Protein AF-A0A0S2DJ94-F1 (afdb_monomer_lite)

Foldseek 3Di:
DKWWWKKKKKFQDDPQVVLQLLLLLVVCLDPQKDFQFKFFWKFFQVDRAVHHTMIMIITTITGDPDDDPVVVVVVQVVSQVVQVDDDDPVDRDHPRMDMDGQAIADPQATDGDPPDDCPPLVNVLGQCRTPDVRHVVVSVVVCVVVVHDNVVSCPRMDGPGGRVVSVVSSVVSSVVVNVVVVVVVD

InterPro domains:
  IPR000550 7,8-Dihydro-6-hydroxymethylpterin-pyrophosphokinase, HPPK [PF01288] (7-102)
  IPR035907 7,8-Dihydro-6-hydroxymethylpterin-pyrophosphokinase HPPK superfamily [G3DSA:3.30.70.560] (1-110)
  IPR035907 7,8-Dihydro-6-hydroxymethylpterin-pyrophosphokinase HPPK superfamily [SSF55083] (4-103)

Organism: Lysobacter enzymogenes (NCBI:txid69)

Sequence (186 aa):
MSATALICLGASDGPRAENLLEAGAQLLAEPGTSLAAVSGLYGDRHYLHTGDATLNLVLALDWRDPPQPQALERRFKRIEAGFGRQRDPRRRMPVPLDIDLLGALDADGPRWQPRYDPGRGYLFHGLSQLPLAPLQAALDALQRQRGFRGEDNAHGFYAYAGVGFVRRYLIERAAQLRDAGQREAG

Radius of gyration: 16.23 Å; chains: 1; bounding box: 41×40×44 Å

pLDDT: mean 91.01, std 10.34, range [47.31, 98.75]

Secondary structure (DSSP, 8-state):
--EEEEEEEEE-SSSHHHHHHHHHHHHHHSTTEEEEEEPPEEEEEEEE-SSSEEEEEEEEEEESSPPPHHHHHHHHHHHHHHTT----TTS----S-EEEEEEEEETTEEEE-TT--TTSHHHHHHHHTS--HHHHHHHHHHHHHHT--HHHHHTTEEEEE-HHHHHHHHHHHHHHHHHHHHHH--

Structure (mmCIF, N/CA/C/O backbone):
data_AF-A0A0S2DJ94-F1
#
_entry.id   AF-A0A0S2DJ94-F1
#
loop_
_atom_site.group_PDB
_atom_site.id
_atom_site.type_symbol
_atom_site.label_atom_id
_atom_site.label_alt_id
_atom_site.label_comp_id
_atom_site.label_asym_id
_atom_site.label_entity_id
_atom_site.label_seq_id
_atom_site.pdbx_PDB_ins_code
_atom_site.Cartn_x
_atom_site.Cartn_y
_atom_site.Cartn_z
_atom_site.occupancy
_atom_site.B_iso_or_equiv
_atom_site.auth_seq_id
_atom_site.auth_comp_id
_atom_site.auth_asym_id
_atom_site.auth_atom_id
_atom_site.pdbx_PDB_model_num
ATOM 1 N N . MET A 1 1 ? -4.425 21.698 3.461 1.00 51.41 1 MET A N 1
ATOM 2 C CA . MET A 1 1 ? -4.077 21.201 2.105 1.00 51.41 1 MET A CA 1
ATOM 3 C C . MET A 1 1 ? -4.303 19.699 2.101 1.00 51.41 1 MET A C 1
ATOM 5 O O . MET A 1 1 ? -3.893 19.063 3.062 1.00 51.41 1 MET A O 1
ATOM 9 N N . SER A 1 2 ? -4.988 19.152 1.093 1.00 66.62 2 SER A N 1
ATOM 10 C CA . SER A 1 2 ? -5.168 17.697 0.962 1.00 66.62 2 SER A CA 1
ATOM 11 C C . SER A 1 2 ? -3.962 17.125 0.225 1.00 66.62 2 SER A C 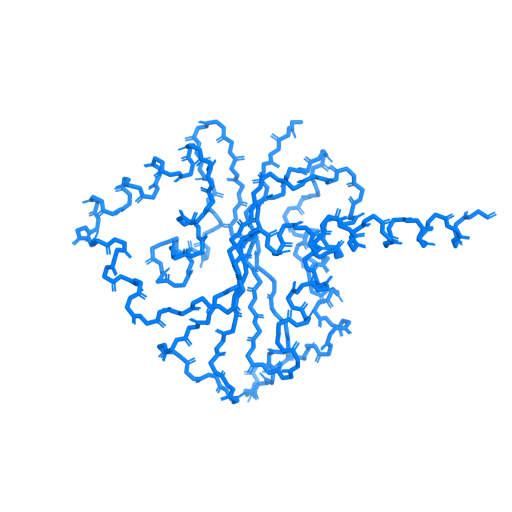1
ATOM 13 O O . SER A 1 2 ? -3.623 17.628 -0.843 1.00 66.62 2 SER A O 1
ATOM 15 N N . ALA A 1 3 ? -3.306 16.120 0.794 1.00 84.19 3 ALA A N 1
ATOM 16 C CA . ALA A 1 3 ? -2.246 15.373 0.129 1.00 84.19 3 ALA A CA 1
ATOM 17 C C . ALA A 1 3 ? -2.592 13.887 0.203 1.00 84.19 3 ALA A C 1
ATOM 19 O O . ALA A 1 3 ? -3.052 13.412 1.245 1.00 84.19 3 ALA A O 1
ATOM 20 N N . THR A 1 4 ? -2.369 13.164 -0.890 1.00 95.56 4 THR A N 1
ATOM 21 C CA . THR A 1 4 ? -2.613 11.725 -0.930 1.00 95.56 4 THR A CA 1
ATOM 22 C C . THR A 1 4 ? -1.366 11.009 -0.415 1.00 95.56 4 THR A C 1
ATOM 24 O O . THR A 1 4 ? -0.300 11.084 -1.024 1.00 95.56 4 THR A O 1
ATOM 27 N N . ALA A 1 5 ? -1.457 10.325 0.721 1.00 96.38 5 ALA A N 1
ATOM 28 C CA . ALA A 1 5 ? -0.365 9.516 1.248 1.00 96.38 5 ALA A CA 1
ATOM 29 C C . ALA A 1 5 ? -0.246 8.209 0.453 1.00 96.38 5 ALA A C 1
ATOM 31 O O . ALA A 1 5 ? -1.225 7.474 0.320 1.00 96.38 5 ALA A O 1
ATOM 32 N N . LEU A 1 6 ? 0.957 7.907 -0.041 1.00 98.00 6 LEU A N 1
ATOM 33 C CA . LEU A 1 6 ? 1.285 6.630 -0.674 1.00 98.00 6 LEU A CA 1
ATOM 34 C C . LEU A 1 6 ? 1.887 5.704 0.383 1.00 98.00 6 LEU A C 1
ATOM 36 O O . LEU A 1 6 ? 2.929 6.016 0.964 1.00 98.00 6 LEU A O 1
ATOM 40 N N . ILE A 1 7 ? 1.228 4.580 0.650 1.00 98.25 7 ILE A N 1
ATOM 41 C CA . ILE A 1 7 ? 1.566 3.674 1.752 1.00 98.25 7 ILE A CA 1
ATOM 42 C C . ILE A 1 7 ? 1.722 2.259 1.197 1.00 98.25 7 ILE A C 1
ATOM 44 O O . ILE A 1 7 ? 0.850 1.783 0.476 1.00 98.25 7 ILE A O 1
ATOM 48 N N . CYS A 1 8 ? 2.812 1.579 1.545 1.00 98.25 8 CYS A N 1
ATOM 49 C CA . CYS A 1 8 ? 3.005 0.160 1.254 1.00 98.25 8 CYS A CA 1
ATOM 50 C C . CYS A 1 8 ? 2.833 -0.650 2.533 1.00 98.25 8 CYS A C 1
ATOM 52 O O . CYS A 1 8 ? 3.352 -0.275 3.582 1.00 98.25 8 CYS A O 1
ATOM 54 N N . LEU A 1 9 ? 2.120 -1.763 2.441 1.00 98.50 9 LEU A N 1
ATOM 55 C CA . LEU A 1 9 ? 2.027 -2.765 3.487 1.00 98.50 9 LEU A CA 1
ATOM 56 C C . LEU A 1 9 ? 2.653 -4.056 2.961 1.00 98.50 9 LEU A C 1
ATOM 58 O O . LEU A 1 9 ? 2.435 -4.414 1.802 1.00 98.50 9 LEU A O 1
ATOM 62 N N . GLY A 1 10 ? 3.403 -4.750 3.813 1.00 96.38 10 GLY A N 1
ATOM 63 C CA . GLY A 1 10 ? 4.043 -6.026 3.503 1.00 96.38 10 GLY A CA 1
ATOM 64 C C . GLY A 1 10 ? 3.902 -7.028 4.647 1.00 96.38 10 GLY A C 1
ATOM 65 O O . GLY A 1 10 ? 3.975 -6.658 5.817 1.00 96.38 10 GLY A O 1
ATOM 66 N N . ALA A 1 11 ? 3.693 -8.302 4.321 1.00 95.25 11 ALA A N 1
ATOM 67 C CA . ALA A 1 11 ? 3.610 -9.386 5.298 1.00 95.25 11 ALA A CA 1
ATOM 68 C C . ALA A 1 11 ? 4.230 -10.669 4.735 1.00 95.25 11 ALA A C 1
ATOM 70 O O . ALA A 1 11 ? 3.899 -11.098 3.628 1.00 95.25 11 ALA A O 1
ATOM 71 N N . SER A 1 12 ? 5.115 -11.304 5.503 1.00 92.69 12 SER A N 1
ATOM 72 C CA . SER A 1 12 ? 5.807 -12.539 5.107 1.00 92.69 12 SER A CA 1
ATOM 73 C C . SER A 1 12 ? 5.669 -13.679 6.120 1.00 92.69 12 SER A C 1
ATOM 75 O O . SER A 1 12 ? 6.291 -14.722 5.946 1.00 92.69 12 SER A O 1
ATOM 77 N N . ASP A 1 13 ? 4.886 -13.483 7.180 1.00 91.12 13 ASP A N 1
ATOM 78 C CA . ASP A 1 13 ? 4.674 -14.455 8.254 1.00 91.12 13 ASP A CA 1
ATOM 79 C C . ASP A 1 13 ? 3.204 -14.428 8.718 1.00 91.12 13 ASP A C 1
ATOM 81 O O . ASP A 1 13 ? 2.524 -13.409 8.566 1.00 91.12 13 ASP A O 1
ATOM 85 N N . GLY A 1 14 ? 2.708 -15.539 9.266 1.00 90.56 14 GLY A N 1
ATOM 86 C CA . GLY A 1 14 ? 1.340 -15.665 9.773 1.00 90.56 14 GLY A CA 1
ATOM 87 C C . GLY A 1 14 ? 0.232 -15.540 8.706 1.00 90.56 14 GLY A C 1
ATOM 88 O O . GLY A 1 14 ? 0.455 -15.866 7.534 1.00 90.56 14 GLY A O 1
ATOM 89 N N . PRO A 1 15 ? -0.980 -15.088 9.093 1.00 94.12 15 PRO A N 1
ATOM 90 C CA . PRO A 1 15 ? -2.114 -14.875 8.188 1.00 94.12 15 PRO A CA 1
ATOM 91 C C . PRO A 1 15 ? -1.917 -13.583 7.373 1.00 94.12 15 PRO A C 1
ATOM 93 O O . PRO A 1 15 ? -2.506 -12.534 7.632 1.00 94.12 15 PRO A O 1
ATOM 96 N N . ARG A 1 16 ? -0.976 -13.642 6.422 1.00 94.44 16 ARG A N 1
ATOM 97 C CA . ARG A 1 16 ? -0.437 -12.483 5.691 1.00 94.44 16 ARG A CA 1
ATOM 98 C C . ARG A 1 16 ? -1.524 -11.646 5.021 1.00 94.44 16 ARG A C 1
ATOM 100 O O . ARG A 1 16 ? -1.494 -10.425 5.122 1.00 94.44 16 ARG A O 1
ATOM 107 N N . ALA A 1 17 ? -2.464 -12.278 4.322 1.00 96.62 17 ALA A N 1
ATOM 108 C CA . ALA A 1 17 ? -3.492 -11.559 3.574 1.00 96.62 17 ALA A CA 1
ATOM 109 C C . ALA A 1 17 ? -4.461 -10.835 4.516 1.00 96.62 17 ALA A C 1
ATOM 111 O O . ALA A 1 17 ? -4.751 -9.656 4.320 1.00 96.62 17 ALA A O 1
ATOM 112 N N . GLU A 1 18 ? -4.901 -11.523 5.566 1.00 97.81 18 GLU A N 1
ATOM 113 C CA . GLU A 1 18 ? -5.776 -10.993 6.604 1.00 97.81 18 GLU A CA 1
ATOM 114 C C . GLU A 1 18 ? -5.116 -9.813 7.321 1.00 97.81 18 GLU A C 1
ATOM 116 O O . GLU A 1 18 ? -5.740 -8.766 7.480 1.00 97.81 18 GLU A O 1
ATOM 121 N N . ASN A 1 19 ? -3.832 -9.934 7.670 1.00 98.00 19 ASN A N 1
ATOM 122 C CA . ASN A 1 19 ? -3.082 -8.862 8.321 1.00 98.00 19 ASN A CA 1
ATOM 123 C C . ASN A 1 19 ? -3.024 -7.592 7.463 1.00 98.00 19 ASN A C 1
ATOM 125 O O . ASN A 1 19 ? -3.250 -6.494 7.971 1.00 98.00 19 ASN A O 1
ATOM 129 N N . LEU A 1 20 ? -2.751 -7.728 6.160 1.00 98.50 20 LEU A N 1
ATOM 130 C CA . LEU A 1 20 ? -2.703 -6.589 5.238 1.00 98.50 20 LEU A CA 1
ATOM 131 C C . LEU A 1 20 ? -4.075 -5.927 5.075 1.00 98.50 20 LEU A C 1
ATOM 133 O O . LEU A 1 20 ? -4.165 -4.698 5.071 1.00 98.50 20 LEU A O 1
ATOM 137 N N . LEU A 1 21 ? -5.139 -6.725 4.954 1.00 98.69 21 LEU A N 1
ATOM 138 C CA . LEU A 1 21 ? -6.504 -6.226 4.799 1.00 98.69 21 LEU A CA 1
ATOM 139 C C . LEU A 1 21 ? -7.007 -5.529 6.069 1.00 98.69 21 LEU A C 1
ATOM 141 O O . LEU A 1 21 ? -7.532 -4.419 5.984 1.00 98.69 21 LEU A O 1
ATOM 145 N N . GLU A 1 22 ? -6.804 -6.125 7.245 1.00 98.50 22 GLU A N 1
ATOM 146 C CA . GLU A 1 22 ? -7.212 -5.518 8.515 1.00 98.50 22 GLU A CA 1
ATOM 147 C C . GLU A 1 22 ? -6.402 -4.252 8.818 1.00 98.50 22 GLU A C 1
ATOM 149 O O . GLU A 1 22 ? -6.977 -3.238 9.213 1.00 98.50 22 GLU A O 1
ATOM 154 N N . ALA A 1 23 ? -5.086 -4.252 8.587 1.00 98.56 23 ALA A N 1
ATOM 155 C CA . ALA A 1 23 ? -4.265 -3.057 8.772 1.00 98.56 23 ALA A CA 1
ATOM 156 C C . ALA A 1 23 ? -4.642 -1.937 7.793 1.00 98.56 23 ALA A C 1
ATOM 158 O O . ALA A 1 23 ? -4.754 -0.778 8.194 1.00 98.56 23 ALA A O 1
ATOM 159 N N . GLY A 1 24 ? -4.894 -2.271 6.523 1.00 98.56 24 GLY A N 1
ATOM 160 C CA . GLY A 1 24 ? -5.390 -1.311 5.540 1.00 98.56 24 GLY A CA 1
ATOM 161 C C . GLY A 1 24 ? -6.740 -0.713 5.944 1.00 98.56 24 GLY A C 1
ATOM 162 O O . GLY A 1 24 ? -6.945 0.492 5.801 1.00 98.56 24 GLY A O 1
ATOM 163 N N . ALA A 1 25 ? -7.641 -1.527 6.503 1.00 98.50 25 ALA A N 1
ATOM 164 C CA . ALA A 1 25 ? -8.938 -1.064 6.983 1.00 98.50 25 ALA A CA 1
ATOM 165 C C . ALA A 1 25 ? -8.804 -0.170 8.224 1.00 98.50 25 ALA A C 1
ATOM 167 O O . ALA A 1 25 ? -9.499 0.838 8.309 1.00 98.50 25 ALA A O 1
ATOM 168 N N . GLN A 1 26 ? -7.881 -0.475 9.146 1.00 97.88 26 GLN A N 1
ATOM 169 C CA . GLN A 1 26 ? -7.567 0.398 10.285 1.00 97.88 26 GLN A CA 1
ATOM 170 C C . GLN A 1 26 ? -7.033 1.760 9.829 1.00 97.88 26 GLN A C 1
ATOM 172 O O . GLN A 1 26 ? -7.467 2.784 10.349 1.00 97.88 26 GLN A O 1
ATOM 177 N N . LEU A 1 27 ? -6.139 1.787 8.834 1.00 97.06 27 LEU A N 1
ATOM 178 C CA . LEU A 1 27 ? -5.627 3.034 8.259 1.00 97.06 27 LEU A CA 1
ATOM 179 C C . LEU A 1 27 ? -6.731 3.850 7.580 1.00 97.06 27 LEU A C 1
ATOM 181 O O . LEU A 1 27 ? -6.803 5.059 7.770 1.00 97.06 27 LEU A O 1
ATOM 185 N N . LEU A 1 28 ? -7.613 3.196 6.820 1.00 97.50 28 LEU A N 1
ATOM 186 C CA . LEU A 1 28 ? -8.763 3.850 6.198 1.00 97.50 28 LEU A CA 1
ATOM 187 C C . LEU A 1 28 ? -9.838 4.249 7.222 1.00 97.50 28 LEU A C 1
ATOM 189 O O . LEU A 1 28 ? -10.665 5.108 6.941 1.00 97.50 28 LEU A O 1
ATOM 193 N N . ALA A 1 29 ? -9.865 3.650 8.409 1.00 96.56 29 ALA A N 1
ATOM 194 C CA . ALA A 1 29 ? -10.792 4.035 9.467 1.00 96.56 29 ALA A CA 1
ATOM 195 C C . ALA A 1 29 ? -10.370 5.330 10.186 1.00 96.56 29 ALA A C 1
ATOM 197 O O . ALA A 1 29 ? -11.213 5.935 10.848 1.00 96.56 29 ALA A O 1
ATOM 198 N N . GLU A 1 30 ? -9.121 5.784 10.027 1.00 93.44 30 GLU A N 1
ATOM 199 C CA . GLU A 1 30 ? -8.599 6.990 10.677 1.00 93.44 30 GLU A CA 1
ATOM 200 C C . GLU A 1 30 ? -9.437 8.246 10.354 1.00 93.44 30 GLU A C 1
ATOM 202 O O . GLU A 1 30 ? -9.928 8.404 9.225 1.00 93.44 30 GLU A O 1
ATOM 207 N N . PRO A 1 31 ? -9.588 9.185 11.307 1.00 91.06 31 PRO A N 1
ATOM 208 C CA . PRO A 1 31 ? -10.335 10.417 11.082 1.00 91.06 31 PRO A CA 1
ATOM 209 C C . PRO A 1 31 ? -9.808 11.222 9.891 1.00 91.06 31 PRO A C 1
ATOM 211 O O . PRO A 1 31 ? -8.605 11.427 9.728 1.00 91.06 31 PRO A O 1
ATOM 214 N N . GLY A 1 32 ? -10.738 11.713 9.069 1.00 91.88 32 GLY A N 1
ATOM 215 C CA . GLY A 1 32 ? -10.412 12.559 7.922 1.00 91.88 32 GLY A CA 1
ATOM 216 C C . GLY A 1 32 ? -9.789 11.820 6.736 1.00 91.88 32 GLY A C 1
ATOM 217 O O . GLY A 1 32 ? -9.317 12.492 5.821 1.00 91.88 32 GLY A O 1
ATOM 218 N N . THR A 1 33 ? -9.794 10.482 6.727 1.00 94.88 33 THR A N 1
ATOM 219 C CA . THR A 1 33 ? -9.240 9.687 5.623 1.00 94.88 33 THR A CA 1
ATOM 220 C C . THR A 1 33 ? -10.297 9.193 4.635 1.00 94.88 33 THR A C 1
ATOM 222 O O . THR A 1 33 ? -11.421 8.821 5.002 1.00 94.88 33 THR A O 1
ATOM 225 N N . SER A 1 34 ? -9.915 9.152 3.359 1.00 96.62 34 SER A N 1
ATOM 226 C CA . SER A 1 34 ? -10.651 8.482 2.287 1.00 96.62 34 SER A CA 1
ATOM 227 C C . SER A 1 34 ? -9.712 7.733 1.350 1.00 96.62 34 SER A C 1
ATOM 229 O O . SER A 1 34 ? -8.554 8.097 1.165 1.00 96.62 34 SER A O 1
ATOM 231 N N . LEU A 1 35 ? -10.222 6.665 0.741 1.00 98.00 35 LEU A N 1
ATOM 232 C CA . LEU A 1 35 ? -9.453 5.838 -0.179 1.00 98.00 35 LEU A CA 1
ATOM 233 C C . LEU A 1 35 ? -9.445 6.469 -1.577 1.00 98.00 35 LEU A C 1
ATOM 235 O O . LEU A 1 35 ? -10.470 6.436 -2.260 1.00 98.00 35 LEU A O 1
ATOM 239 N N . ALA A 1 36 ? -8.297 6.993 -2.008 1.00 97.94 36 ALA A N 1
ATOM 240 C CA . ALA A 1 36 ? -8.113 7.518 -3.360 1.00 97.94 36 ALA A CA 1
ATOM 241 C C . ALA A 1 36 ? -7.910 6.374 -4.365 1.00 97.94 36 ALA A C 1
ATOM 243 O O . ALA A 1 36 ? -8.581 6.296 -5.393 1.00 97.94 36 ALA A O 1
ATOM 244 N N . ALA A 1 37 ? -7.015 5.440 -4.037 1.00 98.50 37 ALA A N 1
ATOM 245 C CA . ALA A 1 37 ? -6.743 4.251 -4.836 1.00 98.50 37 ALA A CA 1
ATOM 246 C C . ALA A 1 37 ? -6.139 3.128 -3.983 1.00 98.50 37 ALA A C 1
ATOM 248 O O . ALA A 1 37 ? -5.665 3.347 -2.869 1.00 98.50 37 ALA A O 1
ATOM 249 N N . VAL A 1 38 ? -6.150 1.913 -4.524 1.00 98.75 38 VAL A N 1
ATOM 250 C CA . VAL A 1 38 ? -5.558 0.726 -3.902 1.00 98.75 38 VAL A CA 1
ATOM 251 C C . VAL A 1 38 ? -5.092 -0.243 -4.983 1.00 98.75 38 VAL A C 1
ATOM 253 O O . VAL A 1 38 ? -5.695 -0.288 -6.053 1.00 98.75 38 VAL A O 1
ATOM 256 N N . SER A 1 39 ? -4.024 -0.996 -4.728 1.00 98.62 39 SER A N 1
ATOM 257 C CA . SER A 1 39 ? -3.609 -2.114 -5.583 1.00 98.62 39 SER A CA 1
ATOM 258 C C . SER A 1 39 ? -4.451 -3.371 -5.308 1.00 98.62 39 SER A C 1
ATOM 260 O O . SER A 1 39 ? -5.235 -3.430 -4.361 1.00 98.62 39 SER A O 1
ATOM 262 N N . GLY A 1 40 ? -4.271 -4.432 -6.097 1.00 98.12 40 GLY A N 1
ATOM 263 C CA . GLY A 1 40 ? -4.603 -5.776 -5.614 1.00 98.12 40 GLY A CA 1
ATOM 264 C C . GLY A 1 40 ? -3.689 -6.200 -4.454 1.00 98.12 40 GLY A C 1
ATOM 265 O O . GLY A 1 40 ? -2.693 -5.533 -4.163 1.00 98.12 40 GLY A O 1
ATOM 266 N N . LEU A 1 41 ? -3.995 -7.336 -3.823 1.00 97.56 41 LEU A N 1
ATOM 267 C CA . LEU A 1 41 ? -2.992 -8.070 -3.049 1.00 97.56 41 LEU A CA 1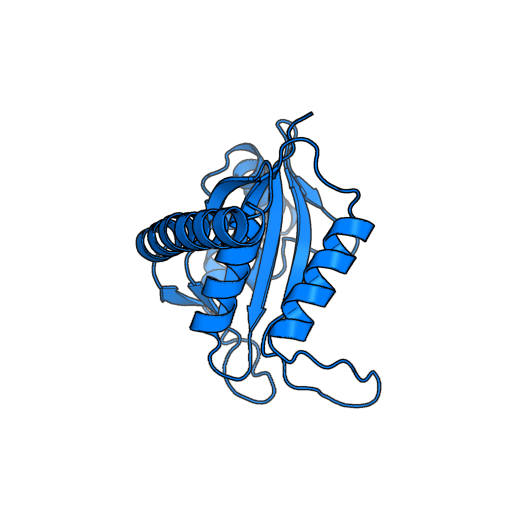
ATOM 268 C C . LEU A 1 41 ? -2.113 -8.825 -4.035 1.00 97.56 41 LEU A C 1
ATOM 270 O O . LEU A 1 41 ? -2.632 -9.559 -4.882 1.00 97.56 41 LEU A O 1
ATOM 274 N N . TYR A 1 42 ? -0.802 -8.675 -3.913 1.00 95.75 42 TYR A N 1
ATOM 275 C CA . TYR A 1 42 ? 0.145 -9.351 -4.790 1.00 95.75 42 TYR A CA 1
ATOM 276 C C . TYR A 1 42 ? 1.291 -9.951 -3.989 1.00 95.75 42 TYR A C 1
ATOM 278 O O . TYR A 1 42 ? 1.769 -9.364 -3.019 1.00 95.75 42 TYR A O 1
ATOM 286 N N . GLY A 1 43 ? 1.716 -11.145 -4.384 1.00 93.38 43 GLY A N 1
ATOM 287 C CA . GLY A 1 43 ? 2.850 -11.817 -3.772 1.00 93.38 43 GLY A CA 1
ATOM 288 C C . GLY A 1 43 ? 4.130 -11.635 -4.574 1.00 93.38 43 GLY A C 1
ATOM 289 O O . GLY A 1 43 ? 4.087 -11.586 -5.800 1.00 93.38 43 GLY A O 1
ATOM 290 N N . ASP A 1 44 ? 5.257 -11.567 -3.873 1.00 88.94 44 ASP A N 1
ATOM 291 C CA . ASP A 1 44 ? 6.606 -11.442 -4.422 1.00 88.94 44 ASP A CA 1
ATOM 292 C C . ASP A 1 44 ? 7.347 -12.783 -4.359 1.00 88.94 44 ASP A C 1
ATOM 294 O O . ASP A 1 44 ? 7.624 -13.304 -3.277 1.00 88.94 44 ASP A O 1
ATOM 298 N N . ARG A 1 45 ? 7.674 -13.353 -5.523 1.00 79.88 45 ARG A N 1
ATOM 299 C CA . ARG A 1 45 ? 8.415 -14.620 -5.639 1.00 79.88 45 ARG A CA 1
ATOM 300 C C . ARG A 1 45 ? 9.931 -14.439 -5.610 1.00 79.88 45 ARG A C 1
ATOM 302 O O . ARG A 1 45 ? 10.637 -15.436 -5.493 1.00 79.88 45 ARG A O 1
ATOM 309 N N . HIS A 1 46 ? 10.445 -13.214 -5.723 1.00 71.00 46 HIS A N 1
ATOM 310 C CA . HIS A 1 46 ? 11.887 -12.961 -5.777 1.00 71.00 46 HIS A CA 1
ATOM 311 C C . HIS A 1 46 ? 12.557 -13.106 -4.406 1.00 71.00 46 HIS A C 1
ATOM 313 O O . HIS A 1 46 ? 13.752 -13.390 -4.330 1.00 71.00 46 HIS A O 1
ATOM 319 N N . TYR A 1 47 ? 11.795 -12.929 -3.323 1.00 64.25 47 TYR A N 1
ATOM 320 C CA . TYR A 1 47 ? 12.316 -12.953 -1.962 1.00 64.25 47 TYR A CA 1
ATOM 321 C C . TYR A 1 47 ? 11.528 -13.915 -1.077 1.00 64.25 47 TYR A C 1
ATOM 323 O O . TYR A 1 47 ? 10.405 -13.636 -0.660 1.00 64.25 47 TYR A O 1
ATOM 331 N N . LEU A 1 48 ? 12.170 -15.023 -0.708 1.00 59.97 48 LEU A N 1
ATOM 332 C CA . LEU A 1 48 ? 11.715 -15.849 0.404 1.00 59.97 48 LEU A CA 1
ATOM 333 C C . LEU A 1 48 ? 12.180 -15.198 1.714 1.00 59.97 48 LEU A C 1
ATOM 335 O O . LEU A 1 48 ? 13.371 -15.179 2.054 1.00 59.97 48 LEU A O 1
ATOM 339 N N . HIS A 1 49 ? 11.239 -14.612 2.454 1.00 58.53 49 HIS A N 1
ATOM 340 C CA . HIS A 1 49 ? 11.478 -14.285 3.856 1.00 58.53 49 HIS A CA 1
ATOM 341 C C . HIS A 1 49 ? 11.464 -15.571 4.705 1.00 58.53 49 HIS A C 1
ATOM 343 O O . HIS A 1 49 ? 11.201 -16.646 4.180 1.00 58.53 49 HIS A O 1
ATOM 349 N N . THR A 1 50 ? 11.836 -15.526 5.990 1.00 55.59 50 THR A N 1
ATOM 350 C CA . THR A 1 50 ? 11.643 -16.691 6.879 1.00 55.59 50 THR A CA 1
ATOM 351 C C . THR A 1 50 ? 10.157 -17.032 6.890 1.00 55.59 50 THR A C 1
ATOM 353 O O . THR A 1 50 ? 9.400 -16.309 7.526 1.00 55.59 50 THR A O 1
ATOM 356 N N . GLY A 1 51 ? 9.759 -18.058 6.137 1.00 61.09 51 GLY A N 1
ATOM 357 C CA . GLY A 1 51 ? 8.362 -18.372 5.859 1.00 61.09 51 GLY A CA 1
ATOM 358 C C . GLY A 1 51 ? 8.057 -18.338 4.362 1.00 61.09 51 GLY A C 1
ATOM 359 O O . GLY A 1 51 ? 8.840 -18.816 3.540 1.00 61.09 51 GLY A O 1
ATOM 360 N N . ASP A 1 52 ? 6.899 -17.784 4.029 1.00 69.81 52 ASP A N 1
ATOM 361 C CA . ASP A 1 52 ? 6.356 -17.777 2.676 1.00 69.81 52 ASP A CA 1
ATOM 362 C C . ASP A 1 52 ? 6.772 -16.524 1.879 1.00 69.81 52 ASP A C 1
ATOM 364 O O . ASP A 1 52 ? 7.297 -15.546 2.414 1.00 69.81 52 ASP A O 1
ATOM 368 N N . ALA A 1 53 ? 6.482 -16.529 0.575 1.00 82.69 53 ALA A N 1
ATOM 369 C CA . ALA A 1 53 ? 6.609 -15.363 -0.302 1.00 82.69 53 ALA A CA 1
ATOM 370 C C . ALA A 1 53 ? 5.894 -14.125 0.281 1.00 82.69 53 ALA A C 1
ATOM 372 O O . ALA A 1 53 ? 4.732 -14.207 0.665 1.00 82.69 53 ALA A O 1
ATOM 373 N N . THR A 1 54 ? 6.535 -12.960 0.333 1.00 90.62 54 THR A N 1
ATOM 374 C CA . THR A 1 54 ? 5.902 -11.751 0.892 1.00 90.62 54 THR A CA 1
ATOM 375 C C . THR A 1 54 ? 4.643 -11.372 0.108 1.00 90.62 54 THR A C 1
ATOM 377 O O . THR A 1 54 ? 4.690 -11.283 -1.118 1.00 90.62 54 THR A O 1
ATOM 380 N N . LEU A 1 55 ? 3.528 -11.124 0.799 1.00 95.19 55 LEU A N 1
ATOM 381 C CA . LEU A 1 55 ? 2.371 -10.436 0.223 1.00 95.19 55 LEU A CA 1
ATOM 382 C C . LEU A 1 55 ? 2.503 -8.936 0.459 1.00 95.19 55 LEU A C 1
ATOM 384 O O . LEU A 1 55 ? 2.984 -8.511 1.508 1.00 95.19 55 LEU A O 1
ATOM 388 N N . ASN A 1 56 ? 2.049 -8.149 -0.508 1.00 97.19 56 ASN A N 1
ATOM 389 C CA . ASN A 1 56 ? 2.109 -6.700 -0.480 1.00 97.19 56 ASN A CA 1
ATOM 390 C C . ASN A 1 56 ? 0.761 -6.084 -0.875 1.00 97.19 56 ASN A C 1
ATOM 392 O O . ASN A 1 56 ? -0.030 -6.675 -1.618 1.00 97.19 56 ASN A O 1
ATOM 396 N N . LEU A 1 57 ? 0.538 -4.867 -0.390 1.00 98.62 57 LEU A N 1
ATOM 397 C CA . LEU A 1 57 ? -0.613 -4.021 -0.683 1.00 98.62 57 LEU A CA 1
ATOM 398 C C . LEU A 1 57 ? -0.151 -2.565 -0.736 1.00 98.62 57 LEU A C 1
ATOM 400 O O . LEU A 1 57 ? 0.540 -2.115 0.173 1.00 98.62 57 LEU A O 1
ATOM 404 N N . VAL A 1 58 ? -0.547 -1.812 -1.760 1.00 98.69 58 VAL A N 1
ATOM 405 C CA . VAL A 1 58 ? -0.277 -0.371 -1.835 1.00 98.69 58 VAL A CA 1
ATOM 406 C C . VAL A 1 58 ? -1.586 0.399 -1.743 1.00 98.69 58 VAL A C 1
ATOM 408 O O . VAL A 1 58 ? -2.543 0.114 -2.464 1.00 98.69 58 VAL A O 1
ATOM 411 N N . LEU A 1 59 ? -1.616 1.382 -0.849 1.00 98.56 59 LEU A N 1
ATOM 412 C CA . LEU A 1 59 ? -2.736 2.281 -0.613 1.00 98.56 59 LEU A CA 1
ATOM 413 C C . LEU A 1 59 ? -2.360 3.699 -1.036 1.00 98.56 59 LEU A C 1
ATOM 415 O O . LEU A 1 59 ? -1.247 4.163 -0.785 1.00 98.56 59 LEU A O 1
ATOM 419 N N . ALA A 1 60 ? -3.329 4.402 -1.606 1.00 98.38 60 ALA A N 1
ATOM 420 C CA . ALA A 1 60 ? -3.323 5.847 -1.728 1.00 98.38 60 ALA A CA 1
ATOM 421 C C . ALA A 1 60 ? -4.487 6.395 -0.901 1.00 98.38 60 ALA A C 1
ATOM 423 O O . ALA A 1 60 ? -5.654 6.170 -1.237 1.00 98.38 60 ALA A O 1
ATOM 424 N N . LEU A 1 61 ? -4.166 7.069 0.201 1.00 97.62 61 LEU A N 1
ATOM 425 C CA . LEU A 1 61 ? -5.153 7.624 1.124 1.00 97.62 61 LEU A CA 1
ATOM 426 C C . LEU A 1 61 ? -5.134 9.143 1.052 1.00 97.62 61 LEU A C 1
ATOM 428 O O . LEU A 1 61 ? -4.113 9.764 1.341 1.00 97.62 61 LEU A O 1
ATOM 432 N N . ASP A 1 62 ? -6.270 9.739 0.716 1.00 96.19 62 ASP A N 1
ATOM 433 C CA . ASP A 1 62 ? -6.467 11.164 0.933 1.00 96.19 62 ASP A CA 1
ATOM 434 C C . ASP A 1 62 ? -6.664 11.397 2.420 1.00 96.19 62 ASP A C 1
ATOM 436 O O . ASP A 1 62 ? -7.496 10.746 3.057 1.00 96.19 62 ASP A O 1
ATOM 440 N N . TRP A 1 63 ? -5.897 12.331 2.970 1.00 91.31 63 TRP A N 1
ATOM 441 C CA . TRP A 1 63 ? -5.974 12.680 4.376 1.00 91.31 63 TRP A CA 1
ATOM 442 C C . TRP A 1 63 ? -6.259 14.166 4.514 1.00 91.31 63 TRP A C 1
ATOM 444 O O . TRP A 1 63 ? -5.487 15.018 4.066 1.00 91.31 63 TRP A O 1
ATOM 454 N N . ARG A 1 64 ? -7.378 14.484 5.158 1.00 90.12 64 ARG A N 1
ATOM 455 C CA . ARG A 1 64 ? -7.667 15.843 5.601 1.00 90.12 64 ARG A CA 1
ATOM 456 C C . ARG A 1 64 ? -6.774 16.170 6.792 1.00 90.12 64 ARG A C 1
ATOM 458 O O . ARG A 1 64 ? -6.866 15.501 7.813 1.00 90.12 64 ARG A O 1
ATOM 465 N N . ASP A 1 65 ? -5.936 17.190 6.634 1.00 85.06 65 ASP A N 1
ATOM 466 C CA . ASP A 1 65 ? -4.978 17.644 7.649 1.00 85.06 65 ASP A CA 1
ATOM 467 C C . ASP A 1 65 ? -4.065 16.501 8.138 1.00 85.06 65 ASP A C 1
ATOM 469 O O . ASP A 1 65 ? -4.137 16.083 9.297 1.00 85.06 65 ASP A O 1
ATOM 473 N N . PRO A 1 66 ? -3.218 15.951 7.240 1.00 82.38 66 PRO A N 1
ATOM 474 C CA . PRO A 1 66 ? -2.404 14.785 7.548 1.00 82.38 66 PRO A CA 1
ATOM 475 C C . PRO A 1 66 ? -1.482 15.047 8.746 1.00 82.38 66 PRO A C 1
ATOM 477 O O . PRO A 1 66 ? -0.887 16.128 8.847 1.00 82.38 66 PRO A O 1
ATOM 480 N N . PRO A 1 67 ? -1.273 14.046 9.621 1.00 86.56 67 PRO A N 1
ATOM 481 C CA . PRO A 1 67 ? -0.236 14.122 10.635 1.00 86.56 67 PRO A CA 1
ATOM 482 C C . PRO A 1 67 ? 1.136 14.359 9.997 1.00 86.56 67 PRO A C 1
ATOM 484 O O . PRO A 1 67 ? 1.407 13.917 8.879 1.00 86.56 67 PRO A O 1
ATOM 487 N N . GLN A 1 68 ? 2.047 14.978 10.751 1.00 90.00 68 GLN A N 1
ATOM 488 C CA . GLN A 1 68 ? 3.454 15.040 10.349 1.00 90.00 68 GLN A CA 1
ATOM 489 C C . GLN A 1 68 ? 3.989 13.622 10.074 1.00 90.00 68 GLN A C 1
ATOM 491 O O . GLN A 1 68 ? 3.635 12.699 10.821 1.00 90.00 68 GLN A O 1
ATOM 496 N N . PRO A 1 69 ? 4.871 13.422 9.075 1.00 89.44 69 PRO A N 1
ATOM 497 C CA . PRO A 1 69 ? 5.349 12.093 8.689 1.00 89.44 69 PRO A CA 1
ATOM 498 C C . PRO A 1 69 ? 5.840 11.235 9.864 1.00 89.44 69 PRO A C 1
ATOM 500 O O . PRO A 1 69 ? 5.493 10.063 9.958 1.00 89.44 69 PRO A O 1
ATOM 503 N N . GLN A 1 70 ? 6.555 11.820 10.830 1.00 91.25 70 GLN A N 1
ATOM 504 C CA . GLN A 1 70 ? 7.051 11.097 12.009 1.00 91.25 70 GLN A CA 1
ATOM 505 C C . GLN A 1 70 ? 5.920 10.641 12.948 1.00 91.25 70 GLN A C 1
ATOM 507 O O . GLN A 1 70 ? 6.020 9.607 13.610 1.00 91.25 70 GLN A O 1
ATOM 512 N N . ALA A 1 71 ? 4.830 11.407 13.047 1.00 92.12 71 ALA A N 1
ATOM 513 C CA . ALA A 1 71 ? 3.655 11.000 13.813 1.00 92.12 71 ALA A CA 1
ATOM 514 C C . ALA A 1 71 ? 2.932 9.834 13.129 1.00 92.12 71 ALA A C 1
ATOM 516 O O . ALA A 1 71 ? 2.524 8.892 13.814 1.00 92.12 71 ALA A O 1
ATOM 517 N N . LEU A 1 72 ? 2.847 9.870 11.798 1.00 91.69 72 LEU A N 1
ATOM 518 C CA . LEU A 1 72 ? 2.263 8.797 11.008 1.00 91.69 72 LEU A CA 1
ATOM 519 C C . LEU A 1 72 ? 3.098 7.511 11.094 1.00 91.69 72 LEU A C 1
ATOM 521 O O . LEU A 1 72 ? 2.556 6.446 11.373 1.00 91.69 72 LEU A O 1
ATOM 525 N N . GLU A 1 73 ? 4.424 7.609 11.006 1.00 92.81 73 GLU A N 1
ATOM 526 C CA . GLU A 1 73 ? 5.309 6.460 11.217 1.00 92.81 73 GLU A CA 1
ATOM 527 C C . GLU A 1 73 ? 5.141 5.860 12.618 1.00 92.81 73 GLU A C 1
ATOM 529 O O . GLU A 1 73 ? 5.010 4.648 12.760 1.00 92.81 73 GLU A O 1
ATOM 534 N N . ARG A 1 74 ? 5.047 6.677 13.677 1.00 94.25 74 ARG A N 1
ATOM 535 C CA . ARG A 1 74 ? 4.741 6.158 15.025 1.00 94.25 74 ARG A CA 1
ATOM 536 C C . ARG A 1 74 ? 3.378 5.469 15.091 1.00 94.25 74 ARG A C 1
ATOM 538 O O . ARG A 1 74 ? 3.223 4.495 15.828 1.00 94.25 74 ARG A O 1
ATOM 545 N N . ARG A 1 75 ? 2.380 5.950 14.343 1.00 94.06 75 ARG A N 1
ATOM 546 C CA . ARG A 1 75 ? 1.082 5.270 14.225 1.00 94.06 75 ARG A CA 1
ATOM 547 C C . ARG A 1 75 ? 1.238 3.907 13.554 1.00 94.06 75 ARG A C 1
ATOM 549 O O . ARG A 1 75 ? 0.751 2.933 14.117 1.00 94.06 75 ARG A O 1
ATOM 556 N N . PHE A 1 76 ? 1.986 3.820 12.459 1.00 96.25 76 PHE A N 1
ATOM 557 C CA . PHE A 1 76 ? 2.278 2.563 11.767 1.00 96.25 76 PHE A CA 1
ATOM 558 C C . PHE A 1 76 ? 2.947 1.544 12.686 1.00 96.25 76 PHE A C 1
ATOM 560 O O . PHE A 1 76 ? 2.472 0.419 12.805 1.00 96.25 76 PHE A O 1
ATOM 567 N N . LYS A 1 77 ? 3.969 1.964 13.441 1.00 95.62 77 LYS A N 1
ATOM 568 C CA . LYS A 1 77 ? 4.666 1.088 14.395 1.00 95.62 77 LYS A CA 1
ATOM 569 C C . LYS A 1 77 ? 3.740 0.554 15.498 1.00 95.62 77 LYS A C 1
ATOM 571 O O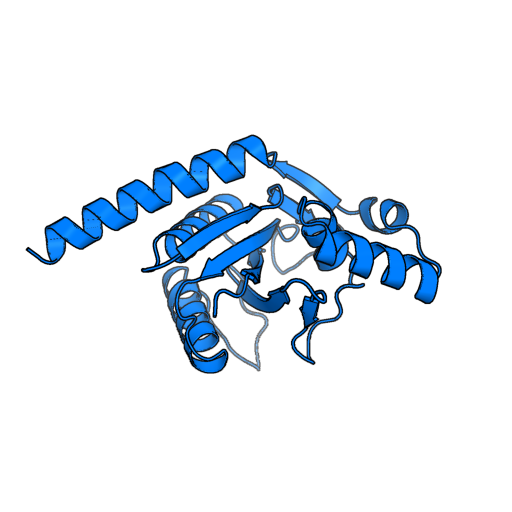 . LYS A 1 77 ? 3.925 -0.575 15.941 1.00 95.62 77 LYS A O 1
ATOM 576 N N . ARG A 1 78 ? 2.730 1.328 15.920 1.00 95.75 78 ARG A N 1
ATOM 577 C CA . ARG A 1 78 ? 1.700 0.859 16.868 1.00 95.75 78 ARG A CA 1
ATOM 578 C C . ARG A 1 78 ? 0.753 -0.163 16.245 1.00 95.75 78 ARG A C 1
ATOM 580 O O . ARG A 1 78 ? 0.444 -1.145 16.906 1.00 95.75 78 ARG A O 1
ATOM 587 N N . ILE A 1 79 ? 0.322 0.057 15.001 1.00 96.38 79 ILE A N 1
ATOM 588 C CA . ILE A 1 79 ? -0.521 -0.904 14.275 1.00 96.38 79 ILE A CA 1
ATOM 589 C C . ILE A 1 79 ? 0.239 -2.222 14.128 1.00 96.38 79 ILE A C 1
ATOM 591 O O . ILE A 1 79 ? -0.227 -3.244 14.609 1.00 96.38 79 ILE A O 1
ATOM 595 N N . GLU A 1 80 ? 1.454 -2.190 13.581 1.00 97.62 80 GLU A N 1
ATOM 596 C CA . GLU A 1 80 ? 2.311 -3.374 13.433 1.00 97.62 80 GLU A CA 1
ATOM 597 C C . GLU A 1 80 ? 2.518 -4.142 14.748 1.00 97.62 80 GLU A C 1
ATOM 599 O O . GLU A 1 80 ? 2.470 -5.371 14.756 1.00 97.62 80 GLU A O 1
ATOM 604 N N . ALA A 1 81 ? 2.727 -3.438 15.867 1.00 95.75 81 ALA A N 1
ATOM 605 C CA . ALA A 1 81 ? 2.855 -4.066 17.180 1.00 95.75 81 ALA A CA 1
ATOM 606 C C . ALA A 1 81 ? 1.569 -4.802 17.602 1.00 95.75 81 ALA A C 1
ATOM 608 O O . ALA A 1 81 ? 1.656 -5.878 18.188 1.00 95.75 81 ALA A O 1
ATOM 609 N N . GLY A 1 82 ? 0.391 -4.273 17.249 1.00 95.88 82 GLY A N 1
ATOM 610 C CA . GLY A 1 82 ? -0.900 -4.945 17.438 1.00 95.88 82 GLY A CA 1
ATOM 611 C C . GLY A 1 82 ? -1.035 -6.254 16.649 1.00 95.88 82 GLY A C 1
ATOM 612 O O . GLY A 1 82 ? -1.733 -7.159 17.093 1.00 95.88 82 GLY A O 1
ATOM 613 N N . PHE A 1 83 ? -0.302 -6.395 15.541 1.00 96.06 83 PHE A N 1
ATOM 614 C CA . PHE A 1 83 ? -0.175 -7.641 14.770 1.00 96.06 83 PHE A CA 1
ATOM 615 C C . PHE A 1 83 ? 1.000 -8.523 15.232 1.00 96.06 83 PHE A C 1
ATOM 617 O O . PHE A 1 83 ? 1.355 -9.495 14.569 1.00 96.06 83 PHE A O 1
ATOM 624 N N . GLY A 1 84 ? 1.639 -8.193 16.358 1.00 94.56 84 GLY A N 1
ATOM 625 C CA . GLY A 1 84 ? 2.729 -8.983 16.929 1.00 94.56 84 GLY A CA 1
ATOM 626 C C . GLY A 1 84 ? 4.099 -8.735 16.296 1.00 94.56 84 GLY A C 1
ATOM 627 O O . GLY A 1 84 ? 5.029 -9.508 16.537 1.00 94.56 84 GLY A O 1
ATOM 628 N N . ARG A 1 85 ? 4.276 -7.666 15.503 1.00 94.56 85 ARG A N 1
ATOM 629 C CA . ARG A 1 85 ? 5.591 -7.318 14.944 1.00 94.56 85 ARG A CA 1
ATOM 630 C C . ARG A 1 85 ? 6.575 -6.996 16.067 1.00 94.56 85 ARG A C 1
ATOM 632 O O . ARG A 1 85 ? 6.421 -6.018 16.796 1.00 94.56 85 ARG A O 1
ATOM 639 N N . GLN A 1 86 ? 7.645 -7.780 16.137 1.00 91.25 86 GLN A N 1
ATOM 640 C CA . GLN A 1 86 ? 8.787 -7.537 17.016 1.00 91.25 86 GLN A CA 1
ATOM 641 C C . GLN A 1 86 ? 9.995 -7.063 16.205 1.00 91.25 86 GLN A C 1
ATOM 643 O O . GLN A 1 86 ? 10.166 -7.428 15.040 1.00 91.25 86 GLN A O 1
ATOM 648 N N . ARG A 1 87 ? 10.848 -6.244 16.827 1.00 87.00 87 ARG A N 1
ATOM 649 C CA . ARG A 1 87 ? 12.076 -5.717 16.221 1.00 87.00 87 ARG A CA 1
ATOM 650 C C . ARG A 1 87 ? 13.261 -6.023 17.122 1.00 87.00 87 ARG A C 1
ATOM 652 O O . ARG A 1 87 ? 13.315 -5.532 18.242 1.00 87.00 87 ARG A O 1
ATOM 659 N N . ASP A 1 88 ? 14.209 -6.792 16.604 1.00 85.75 88 ASP A N 1
ATOM 660 C CA . ASP A 1 88 ? 15.498 -7.042 17.244 1.00 85.75 88 ASP A CA 1
ATOM 661 C C . ASP A 1 88 ? 16.599 -6.881 16.183 1.00 85.75 88 ASP A C 1
ATOM 663 O O . ASP A 1 88 ? 16.649 -7.677 15.246 1.00 85.75 88 ASP A O 1
ATOM 667 N N . PRO A 1 89 ? 17.483 -5.871 16.292 1.00 85.38 89 PRO A N 1
ATOM 668 C CA . PRO A 1 89 ? 18.569 -5.662 15.333 1.00 85.38 89 PRO A CA 1
ATOM 669 C C . PRO A 1 89 ? 19.547 -6.838 15.224 1.00 85.38 89 PRO A C 1
ATOM 671 O O . PRO A 1 89 ? 20.301 -6.918 14.258 1.00 85.38 89 PRO A O 1
ATOM 674 N N . ARG A 1 90 ? 19.578 -7.731 16.219 1.00 88.25 90 ARG A N 1
ATOM 675 C CA . ARG A 1 90 ? 20.520 -8.854 16.291 1.00 88.25 90 ARG A CA 1
ATOM 676 C C . ARG A 1 90 ? 19.945 -10.154 15.736 1.00 88.25 90 ARG A C 1
ATOM 678 O O . ARG A 1 90 ? 20.672 -11.142 15.659 1.00 88.25 90 ARG A O 1
ATOM 685 N N . ARG A 1 91 ? 18.654 -10.197 15.391 1.00 83.00 91 ARG A N 1
ATOM 686 C CA . ARG A 1 91 ? 17.959 -11.431 15.000 1.00 83.00 91 ARG A CA 1
ATOM 687 C C . ARG A 1 91 ? 17.066 -11.197 13.790 1.00 83.00 91 ARG A C 1
ATOM 689 O O . ARG A 1 91 ? 16.438 -10.154 13.642 1.00 83.00 91 ARG A O 1
ATOM 696 N N . ARG A 1 92 ? 16.952 -12.213 12.934 1.00 79.31 92 ARG A N 1
ATOM 697 C CA . ARG A 1 92 ? 15.913 -12.234 11.901 1.00 79.31 92 ARG A CA 1
ATOM 698 C C . ARG A 1 92 ? 14.578 -12.545 12.578 1.00 79.31 92 ARG A C 1
ATOM 700 O O . ARG A 1 92 ? 14.410 -13.637 13.110 1.00 79.31 92 ARG A O 1
ATOM 707 N N . MET A 1 93 ? 13.673 -11.571 12.589 1.00 84.56 93 MET A N 1
ATOM 708 C CA . MET A 1 93 ? 12.374 -11.665 13.264 1.00 84.56 93 MET A CA 1
ATOM 709 C C . MET A 1 93 ? 11.230 -11.849 12.253 1.00 84.56 93 MET A C 1
ATOM 711 O O . MET A 1 93 ? 11.283 -11.220 11.189 1.00 84.56 93 MET A O 1
ATOM 715 N N . PRO A 1 94 ? 10.177 -12.619 12.597 1.00 84.69 94 PRO A N 1
ATOM 716 C CA . PRO A 1 94 ? 8.939 -12.718 11.821 1.00 84.69 94 PRO A CA 1
ATOM 717 C C . PRO A 1 94 ? 8.370 -11.355 11.425 1.00 84.69 94 PRO A C 1
ATOM 719 O O . PRO A 1 94 ? 8.378 -10.414 12.229 1.00 84.69 94 PRO A O 1
ATOM 722 N N . VAL A 1 95 ? 7.856 -11.246 10.198 1.00 91.56 95 VAL A N 1
ATOM 723 C CA . VAL A 1 95 ? 7.232 -10.025 9.660 1.00 91.56 95 VAL A CA 1
ATOM 724 C C . VAL A 1 95 ? 5.733 -10.281 9.432 1.00 91.56 95 VAL A C 1
ATOM 726 O O . VAL A 1 95 ? 5.316 -10.477 8.289 1.00 91.56 95 VAL A O 1
ATOM 729 N N . PRO A 1 96 ? 4.906 -10.307 10.498 1.00 94.56 96 PRO A N 1
ATOM 730 C CA . PRO A 1 96 ? 3.458 -10.466 10.344 1.00 94.56 96 PRO A CA 1
ATOM 731 C C . PRO A 1 96 ? 2.820 -9.267 9.633 1.00 94.56 96 PRO A C 1
ATOM 733 O O . PRO A 1 96 ? 1.813 -9.421 8.949 1.00 94.56 96 PRO A O 1
ATOM 736 N N . LEU A 1 97 ? 3.417 -8.082 9.798 1.00 96.75 97 LEU A N 1
ATOM 737 C CA . LEU A 1 97 ? 3.040 -6.837 9.145 1.00 96.75 97 LEU A CA 1
ATOM 738 C C . LEU A 1 97 ? 4.209 -5.841 9.203 1.00 96.75 97 LEU A C 1
ATOM 740 O O . LEU A 1 97 ? 4.881 -5.715 10.233 1.00 96.75 97 LEU A O 1
ATOM 744 N N . ASP A 1 98 ? 4.412 -5.113 8.115 1.00 96.06 98 ASP A N 1
ATOM 745 C CA . ASP A 1 98 ? 5.264 -3.932 8.013 1.00 96.06 98 ASP A CA 1
ATOM 746 C C . ASP A 1 98 ? 4.512 -2.869 7.204 1.00 96.06 98 ASP A C 1
ATOM 748 O O . ASP A 1 98 ? 3.874 -3.193 6.200 1.00 96.06 98 ASP A O 1
ATOM 752 N N . ILE A 1 99 ? 4.528 -1.622 7.674 1.00 98.19 99 ILE A N 1
ATOM 753 C 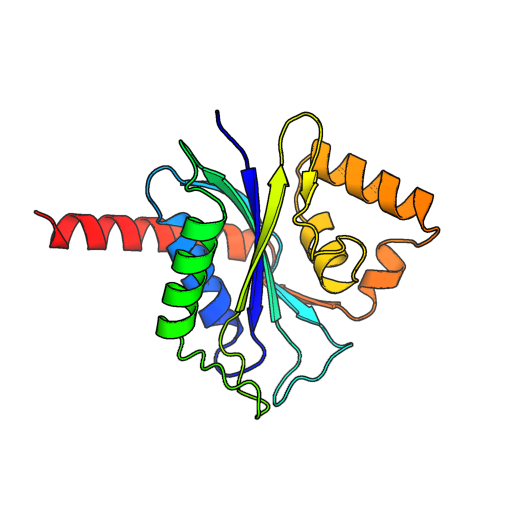CA . ILE A 1 99 ? 3.823 -0.503 7.046 1.00 98.19 99 ILE A CA 1
ATOM 754 C C . ILE A 1 99 ? 4.816 0.635 6.808 1.00 98.19 99 ILE A C 1
ATOM 756 O O . ILE A 1 99 ? 5.454 1.150 7.734 1.00 98.19 99 ILE A O 1
ATOM 760 N N . ASP A 1 100 ? 4.876 1.071 5.557 1.00 97.38 100 ASP A N 1
ATOM 761 C CA . ASP A 1 100 ? 5.822 2.052 5.053 1.00 97.38 100 ASP A CA 1
ATOM 762 C C . ASP A 1 100 ? 5.102 3.248 4.429 1.00 97.38 100 ASP A C 1
ATOM 764 O O . ASP A 1 100 ? 4.296 3.101 3.510 1.00 97.38 100 ASP A O 1
ATOM 768 N N . LEU A 1 101 ? 5.440 4.460 4.881 1.00 96.94 101 LEU A N 1
ATOM 769 C CA . LEU A 1 101 ? 5.055 5.695 4.196 1.00 96.94 101 LEU A CA 1
ATOM 770 C C . LEU A 1 101 ? 6.024 5.915 3.035 1.00 96.94 101 LEU A C 1
ATOM 772 O O . LEU A 1 101 ? 7.150 6.348 3.264 1.00 96.94 101 LEU A O 1
ATOM 776 N N . LEU A 1 102 ? 5.600 5.647 1.803 1.00 97.38 102 LEU A N 1
ATOM 777 C CA . LEU A 1 102 ? 6.449 5.808 0.620 1.00 97.38 102 LEU A CA 1
ATOM 778 C C . LEU A 1 102 ? 6.680 7.279 0.279 1.00 97.38 102 LEU A C 1
ATOM 780 O O . LEU A 1 102 ? 7.768 7.659 -0.150 1.00 97.38 102 LEU A O 1
ATOM 784 N N . GLY A 1 103 ? 5.651 8.104 0.457 1.00 95.62 103 GLY A N 1
ATOM 785 C CA . GLY A 1 103 ? 5.671 9.508 0.078 1.00 95.62 103 GLY A CA 1
ATOM 786 C C . GLY A 1 103 ? 4.284 10.136 0.090 1.00 95.62 103 GLY A C 1
ATOM 787 O O . GLY A 1 103 ? 3.312 9.538 0.554 1.00 95.62 103 GLY A O 1
ATOM 788 N N . ALA A 1 104 ? 4.206 11.348 -0.445 1.00 95.00 104 ALA A N 1
ATOM 789 C CA . ALA A 1 104 ? 2.956 12.056 -0.686 1.00 95.00 104 ALA A CA 1
ATOM 790 C C . ALA A 1 104 ? 2.796 12.330 -2.180 1.00 95.00 104 ALA A C 1
ATOM 792 O O . ALA A 1 104 ? 3.781 12.570 -2.869 1.00 95.00 104 ALA A O 1
ATOM 793 N N . LEU A 1 105 ? 1.564 12.326 -2.663 1.00 95.69 105 LEU A N 1
ATOM 794 C CA . LEU A 1 105 ? 1.200 12.645 -4.033 1.00 95.69 105 LEU A CA 1
ATOM 795 C C . LEU A 1 105 ? 0.341 13.910 -4.042 1.00 95.69 105 LEU A C 1
ATOM 797 O O . LEU A 1 105 ? -0.602 14.039 -3.256 1.00 95.69 105 LEU A O 1
ATOM 801 N N . ASP A 1 106 ? 0.682 14.832 -4.934 1.00 92.88 106 ASP A N 1
ATOM 802 C CA . ASP A 1 106 ? -0.144 15.980 -5.293 1.00 92.88 106 ASP A CA 1
ATOM 803 C C . ASP A 1 106 ? -0.214 16.137 -6.822 1.00 92.88 106 ASP A C 1
ATOM 805 O O . ASP A 1 106 ? 0.106 15.207 -7.569 1.00 92.88 106 ASP A O 1
ATOM 809 N N . ALA A 1 107 ? -0.700 17.290 -7.287 1.00 90.25 107 ALA A N 1
ATOM 810 C CA . ALA A 1 107 ? -0.875 17.571 -8.707 1.00 90.25 107 ALA A CA 1
ATOM 811 C C . ALA A 1 107 ? 0.450 17.611 -9.488 1.00 90.25 107 ALA A C 1
ATOM 813 O O . ALA A 1 107 ? 0.451 17.267 -10.668 1.00 90.25 107 ALA A O 1
ATOM 814 N N . ASP A 1 108 ? 1.558 17.980 -8.837 1.00 92.00 108 ASP A N 1
ATOM 815 C CA . ASP A 1 108 ? 2.878 18.076 -9.470 1.00 92.00 108 ASP A CA 1
ATOM 816 C C . ASP A 1 108 ? 3.583 16.710 -9.532 1.00 92.00 108 ASP A C 1
ATOM 818 O O . ASP A 1 108 ? 4.562 16.532 -10.260 1.00 92.00 108 ASP A O 1
ATOM 822 N N . GLY A 1 109 ? 3.069 15.726 -8.790 1.00 94.81 109 GLY A N 1
ATOM 823 C CA . GLY A 1 109 ? 3.542 14.349 -8.788 1.00 94.81 109 GLY A CA 1
ATOM 824 C C . GLY A 1 109 ? 3.943 13.849 -7.398 1.00 94.81 109 GLY A C 1
ATOM 825 O O . GLY A 1 109 ? 3.637 14.460 -6.370 1.00 94.81 109 GLY A O 1
ATOM 826 N N . PRO A 1 110 ? 4.574 12.667 -7.326 1.00 96.38 110 PRO A N 1
ATOM 827 C CA . PRO A 1 110 ? 4.948 12.069 -6.057 1.00 96.38 110 PRO A CA 1
ATOM 828 C C . PRO A 1 110 ? 6.212 12.712 -5.470 1.00 96.38 110 PRO A C 1
ATOM 830 O O . PRO A 1 110 ? 7.256 12.805 -6.114 1.00 96.38 110 PRO A O 1
ATOM 833 N N . ARG A 1 111 ? 6.143 13.062 -4.187 1.00 95.56 111 ARG A N 1
ATOM 834 C CA . ARG A 1 111 ? 7.283 13.367 -3.318 1.00 95.56 111 ARG A CA 1
AT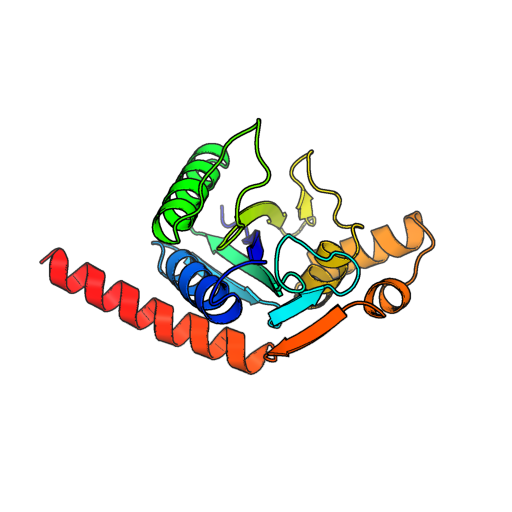OM 835 C C . ARG A 1 111 ? 7.615 12.144 -2.471 1.00 95.56 111 ARG A C 1
ATOM 837 O O . ARG A 1 111 ? 6.958 11.883 -1.461 1.00 95.56 111 ARG A O 1
ATOM 844 N N . TRP A 1 112 ? 8.628 11.395 -2.891 1.00 96.19 112 TRP A N 1
ATOM 845 C CA . TRP A 1 112 ? 9.095 10.190 -2.203 1.00 96.19 112 TRP A CA 1
ATOM 846 C C . TRP A 1 112 ? 9.864 10.523 -0.923 1.00 96.19 112 TRP A C 1
ATOM 848 O O . TRP A 1 112 ? 10.609 11.502 -0.870 1.00 96.19 112 TRP A O 1
ATOM 858 N N . GLN A 1 113 ? 9.741 9.677 0.098 1.00 95.12 113 GLN A N 1
ATOM 859 C CA . GLN A 1 113 ? 10.681 9.706 1.216 1.00 95.12 113 GLN A CA 1
ATOM 860 C C . GLN A 1 113 ? 12.072 9.271 0.723 1.00 95.12 113 GLN A C 1
ATOM 862 O O . GLN A 1 113 ? 12.158 8.312 -0.049 1.00 95.12 113 GLN A O 1
ATOM 867 N N . PRO A 1 114 ? 13.172 9.868 1.223 1.00 93.94 114 PRO A N 1
ATOM 868 C CA . PRO A 1 114 ? 14.524 9.614 0.709 1.00 93.94 114 PRO A CA 1
ATOM 869 C C . PRO A 1 114 ? 14.975 8.146 0.719 1.00 93.94 114 PRO A C 1
ATOM 871 O O . PRO A 1 114 ? 15.866 7.766 -0.034 1.00 93.94 114 PRO A O 1
ATOM 874 N N . ARG A 1 115 ? 14.388 7.318 1.592 1.00 93.50 115 ARG A N 1
ATOM 875 C CA . ARG A 1 115 ? 14.769 5.909 1.761 1.00 93.50 115 ARG A CA 1
ATOM 876 C C . ARG A 1 115 ? 14.094 4.943 0.786 1.00 93.50 115 ARG A C 1
ATOM 878 O O . ARG A 1 115 ? 14.509 3.787 0.733 1.00 93.50 115 ARG A O 1
ATOM 885 N N . TYR A 1 116 ? 13.064 5.373 0.054 1.00 94.44 116 TYR A N 1
ATOM 886 C CA . TYR A 1 116 ? 12.368 4.503 -0.895 1.00 94.44 116 TYR A CA 1
ATOM 887 C C . TYR A 1 116 ? 12.741 4.846 -2.327 1.00 94.44 116 TYR A C 1
ATOM 889 O O . TYR A 1 116 ? 12.749 6.002 -2.740 1.00 94.44 116 TYR A O 1
ATOM 897 N N . ASP A 1 117 ? 12.999 3.792 -3.089 1.00 93.62 117 ASP A N 1
ATOM 898 C CA . ASP A 1 117 ? 13.168 3.867 -4.527 1.00 93.62 117 ASP A CA 1
ATOM 899 C C . ASP A 1 117 ? 11.917 3.274 -5.198 1.00 93.62 117 ASP A C 1
ATOM 901 O O . ASP A 1 117 ? 11.737 2.052 -5.132 1.00 93.62 117 ASP A O 1
ATOM 905 N N . PRO A 1 118 ? 11.063 4.087 -5.852 1.00 94.00 118 PRO A N 1
ATOM 906 C CA . PRO A 1 118 ? 9.857 3.598 -6.525 1.00 94.00 118 PRO A CA 1
ATOM 907 C C . PRO A 1 118 ? 10.163 2.641 -7.686 1.00 94.00 118 PRO A C 1
ATOM 909 O O . PRO A 1 118 ? 9.261 1.954 -8.149 1.00 94.00 118 PRO A O 1
ATOM 912 N N . GLY A 1 119 ? 11.417 2.570 -8.151 1.00 91.94 119 GLY A N 1
ATOM 913 C CA . GLY A 1 119 ? 11.852 1.624 -9.178 1.00 91.94 119 GLY A CA 1
ATOM 914 C C . GLY A 1 119 ? 12.117 0.208 -8.662 1.00 91.94 119 GLY A C 1
ATOM 915 O O . GLY A 1 119 ? 12.349 -0.687 -9.472 1.00 91.94 119 GLY A O 1
ATOM 916 N N . ARG A 1 120 ? 12.085 -0.031 -7.341 1.00 90.38 120 ARG A N 1
ATOM 917 C CA . ARG A 1 120 ? 12.160 -1.396 -6.793 1.00 90.38 120 ARG A CA 1
ATOM 918 C C . ARG A 1 120 ? 10.957 -2.203 -7.266 1.00 90.38 120 ARG A C 1
ATOM 920 O O . ARG A 1 120 ? 9.833 -1.734 -7.132 1.00 90.38 120 ARG A O 1
ATOM 927 N N . GLY A 1 121 ? 11.192 -3.427 -7.742 1.00 89.81 121 GLY A N 1
ATOM 928 C CA . GLY A 1 121 ? 10.177 -4.243 -8.420 1.00 89.81 121 GLY A CA 1
ATOM 929 C C . GLY A 1 121 ? 8.829 -4.314 -7.696 1.00 89.81 121 GLY A C 1
ATOM 930 O O . GLY A 1 121 ? 7.808 -4.018 -8.309 1.00 89.81 121 GLY A O 1
ATOM 931 N N . TYR A 1 122 ? 8.818 -4.624 -6.393 1.00 90.75 122 TYR A N 1
ATOM 932 C CA . TYR A 1 122 ? 7.566 -4.764 -5.634 1.00 90.75 122 TYR A CA 1
ATOM 933 C C . TYR A 1 122 ? 6.821 -3.431 -5.490 1.00 90.75 122 TYR A C 1
ATOM 935 O O . TYR A 1 122 ? 5.614 -3.377 -5.710 1.00 90.75 122 TYR A O 1
ATOM 943 N N . LEU A 1 123 ? 7.542 -2.336 -5.213 1.00 94.31 123 LEU A N 1
ATOM 944 C CA . LEU A 1 123 ? 6.953 -0.999 -5.139 1.00 94.31 123 LEU A CA 1
ATOM 945 C C . LEU A 1 123 ? 6.419 -0.568 -6.499 1.00 94.31 123 LEU A C 1
ATOM 947 O O . LEU A 1 123 ? 5.272 -0.147 -6.588 1.00 94.31 123 LEU A O 1
ATOM 951 N N . PHE A 1 124 ? 7.215 -0.718 -7.558 1.00 94.81 124 PHE A N 1
ATOM 952 C CA . PHE A 1 124 ? 6.813 -0.363 -8.914 1.00 94.81 124 PHE A CA 1
ATOM 953 C C . PHE A 1 124 ? 5.557 -1.135 -9.344 1.00 94.81 124 PHE A C 1
ATOM 955 O O . PHE A 1 124 ? 4.603 -0.558 -9.871 1.00 94.81 124 PHE A O 1
ATOM 962 N N . HIS A 1 125 ? 5.521 -2.441 -9.066 1.00 94.25 125 HIS A N 1
ATOM 963 C CA . HIS A 1 125 ? 4.382 -3.295 -9.383 1.00 94.25 125 HIS A CA 1
ATOM 964 C C . HIS A 1 125 ? 3.108 -2.861 -8.645 1.00 94.25 125 HIS A C 1
ATOM 966 O O . HIS A 1 125 ? 2.045 -2.788 -9.256 1.00 94.25 125 HIS A O 1
ATOM 972 N N . GLY A 1 126 ? 3.191 -2.537 -7.352 1.00 95.94 126 GLY A N 1
ATOM 973 C CA . GLY A 1 126 ? 2.033 -2.055 -6.598 1.00 95.94 126 GLY A CA 1
ATOM 974 C C . GLY A 1 126 ? 1.596 -0.640 -6.988 1.00 95.94 126 GLY A C 1
ATOM 975 O O . GLY A 1 126 ? 0.406 -0.385 -7.152 1.00 95.94 126 GLY A O 1
ATOM 976 N N . LEU A 1 127 ? 2.551 0.275 -7.181 1.00 97.38 127 LEU A N 1
ATOM 977 C CA . LEU A 1 127 ? 2.293 1.672 -7.545 1.00 97.38 127 LEU A CA 1
ATOM 978 C C . LEU A 1 127 ? 1.675 1.801 -8.944 1.00 97.38 127 LEU A C 1
ATOM 980 O O . LEU A 1 127 ? 0.778 2.618 -9.131 1.00 97.38 127 LEU A O 1
ATOM 984 N N . SER A 1 128 ? 2.099 0.980 -9.909 1.00 95.75 128 SER A N 1
ATOM 985 C CA . SER A 1 128 ? 1.558 1.009 -11.280 1.00 95.75 128 SER A CA 1
ATOM 986 C C . SER A 1 128 ? 0.089 0.571 -11.373 1.00 95.75 128 SER A C 1
ATOM 988 O O . SER A 1 128 ? -0.592 0.911 -12.338 1.00 95.75 128 SER A O 1
ATOM 990 N N . GLN A 1 129 ? -0.435 -0.118 -10.353 1.00 96.50 129 GLN A N 1
ATOM 991 C CA . GLN A 1 129 ? -1.851 -0.496 -10.268 1.00 96.50 129 GLN A CA 1
ATOM 992 C C . GLN A 1 129 ? -2.760 0.646 -9.797 1.00 96.50 129 GLN A C 1
ATOM 994 O O . GLN A 1 129 ? -3.982 0.514 -9.868 1.00 96.50 129 GLN A O 1
ATOM 999 N N . LEU A 1 130 ? -2.201 1.752 -9.295 1.00 98.06 130 LEU A N 1
ATOM 1000 C CA . LEU A 1 130 ? -2.984 2.884 -8.809 1.00 98.06 130 LEU A CA 1
ATOM 1001 C C . LEU A 1 130 ? -3.377 3.789 -9.991 1.00 98.06 130 LEU A C 1
ATOM 1003 O O . LEU A 1 130 ? -2.492 4.364 -10.629 1.00 98.06 130 LEU A O 1
ATOM 1007 N N . PRO A 1 131 ? -4.680 3.973 -10.290 1.00 96.81 131 PRO A N 1
ATOM 1008 C CA . PRO A 1 131 ? -5.137 4.787 -11.416 1.00 96.81 131 PRO A CA 1
ATOM 1009 C C . PRO A 1 131 ? -5.084 6.292 -11.094 1.00 96.81 131 PRO A C 1
ATOM 1011 O O . PRO A 1 131 ? -6.095 6.989 -11.135 1.00 96.81 131 PRO A O 1
ATOM 1014 N N . LEU A 1 132 ? -3.902 6.793 -10.726 1.00 97.38 132 LEU A N 1
ATOM 1015 C CA . LEU A 1 132 ? -3.657 8.182 -10.341 1.00 97.38 132 LEU A CA 1
ATOM 1016 C C . LEU A 1 132 ? -2.739 8.837 -11.377 1.00 97.38 132 LEU A C 1
ATOM 1018 O O . LEU A 1 132 ? -1.552 8.522 -11.439 1.00 97.38 132 LEU A O 1
ATOM 1022 N N . ALA A 1 133 ? -3.276 9.757 -12.181 1.00 97.06 133 ALA A N 1
ATOM 1023 C CA . ALA A 1 133 ? -2.571 10.301 -13.346 1.00 97.06 133 ALA A CA 1
ATOM 1024 C C . ALA A 1 133 ? -1.194 10.932 -13.030 1.00 97.06 133 ALA A C 1
ATOM 1026 O O . ALA A 1 133 ? -0.235 10.590 -13.727 1.00 97.06 133 ALA A O 1
ATOM 1027 N N . PRO A 1 134 ? -1.021 11.763 -11.976 1.00 96.81 134 PRO A N 1
ATOM 1028 C CA . PRO A 1 134 ? 0.299 12.325 -11.664 1.00 96.81 134 PRO A CA 1
ATOM 1029 C C . PRO A 1 134 ? 1.317 11.253 -11.240 1.00 96.81 134 PRO A C 1
ATOM 1031 O O . PRO A 1 134 ? 2.507 11.368 -11.531 1.00 96.81 134 PRO A O 1
ATOM 1034 N N . LEU A 1 135 ? 0.859 10.170 -10.600 1.00 97.94 135 LEU A N 1
ATOM 1035 C CA . LEU A 1 135 ? 1.711 9.032 -10.253 1.00 97.94 135 LEU A CA 1
ATOM 1036 C C . LEU A 1 135 ? 2.096 8.226 -11.500 1.00 97.94 135 LEU A C 1
ATOM 1038 O O . LEU A 1 135 ? 3.270 7.912 -11.671 1.00 97.94 135 LEU A O 1
ATOM 1042 N N . GLN A 1 136 ? 1.140 7.924 -12.383 1.00 97.25 136 GLN A N 1
ATOM 1043 C CA . GLN A 1 136 ? 1.399 7.182 -13.623 1.00 97.25 136 GLN A CA 1
ATOM 1044 C C . GLN A 1 136 ? 2.422 7.905 -14.506 1.00 97.25 136 GLN A C 1
ATOM 1046 O O . GLN A 1 136 ? 3.406 7.299 -14.922 1.00 97.25 136 GLN A O 1
ATOM 1051 N N . ALA A 1 137 ? 2.270 9.220 -14.685 1.00 97.38 137 ALA A N 1
ATOM 1052 C CA . ALA A 1 137 ? 3.227 10.028 -15.437 1.00 97.38 137 ALA A CA 1
ATOM 1053 C C . ALA A 1 137 ? 4.654 9.955 -14.854 1.00 97.38 137 ALA A C 1
ATOM 1055 O O . ALA A 1 137 ? 5.634 9.873 -15.602 1.00 97.38 137 ALA A O 1
ATOM 1056 N N . ALA A 1 138 ? 4.780 9.946 -13.522 1.00 97.06 138 ALA A N 1
ATOM 1057 C CA . ALA A 1 138 ? 6.065 9.823 -12.841 1.00 97.06 138 ALA A CA 1
ATOM 1058 C C . ALA A 1 138 ? 6.687 8.423 -12.993 1.00 97.06 138 ALA A C 1
ATOM 1060 O O . ALA A 1 138 ? 7.897 8.312 -13.201 1.00 97.06 138 ALA A O 1
ATOM 1061 N N . LEU A 1 139 ? 5.883 7.356 -12.925 1.00 96.12 139 LEU A N 1
ATOM 1062 C CA . LEU A 1 139 ? 6.353 5.983 -13.145 1.00 96.12 139 LEU A CA 1
ATOM 1063 C C . LEU A 1 139 ? 6.802 5.767 -14.598 1.00 96.12 139 LEU A C 1
ATOM 1065 O O . LEU A 1 139 ? 7.868 5.193 -14.823 1.00 96.12 139 LEU A O 1
ATOM 1069 N N . ASP A 1 140 ? 6.069 6.308 -15.571 1.00 95.25 140 ASP A N 1
ATOM 1070 C CA . ASP A 1 140 ? 6.451 6.268 -16.986 1.00 95.25 140 ASP A CA 1
ATOM 1071 C C . ASP A 1 140 ? 7.776 7.002 -17.238 1.00 95.25 140 ASP A C 1
ATOM 1073 O O . ASP A 1 140 ? 8.643 6.533 -17.983 1.00 95.25 140 ASP A O 1
ATOM 1077 N N . ALA A 1 141 ? 7.958 8.171 -16.613 1.00 95.69 141 ALA A N 1
ATOM 1078 C CA . ALA A 1 141 ? 9.210 8.918 -16.686 1.00 95.69 141 ALA A CA 1
ATOM 1079 C C . ALA A 1 141 ? 10.375 8.126 -16.077 1.00 95.69 141 ALA A C 1
ATOM 1081 O O . ALA A 1 141 ? 11.450 8.066 -16.675 1.00 95.69 141 ALA A O 1
ATOM 1082 N N . LEU A 1 142 ? 10.147 7.465 -14.939 1.00 94.69 142 LEU A N 1
ATOM 1083 C CA . LEU A 1 142 ? 11.134 6.619 -14.273 1.00 94.69 142 LEU A CA 1
ATOM 1084 C C . LEU A 1 142 ? 11.565 5.435 -15.149 1.00 94.69 142 LEU A C 1
ATOM 1086 O O . LEU A 1 142 ? 12.762 5.164 -15.262 1.00 94.69 142 LEU A O 1
ATOM 1090 N N . GLN A 1 143 ? 10.609 4.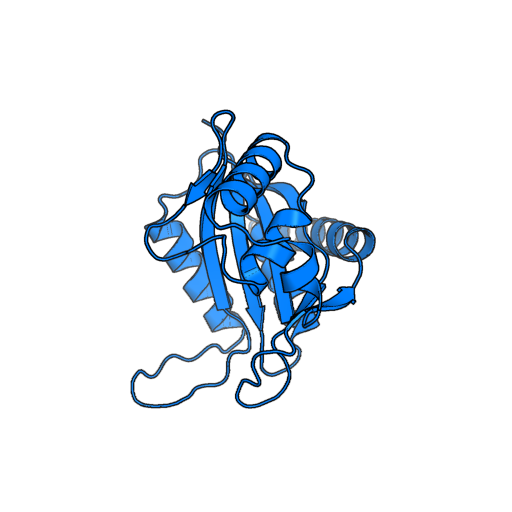759 -15.793 1.00 93.75 143 GLN A N 1
ATOM 1091 C CA . GLN A 1 143 ? 10.888 3.677 -16.739 1.00 93.75 143 GLN A CA 1
ATOM 1092 C C . GLN A 1 143 ? 11.765 4.155 -17.896 1.00 93.75 143 GLN A C 1
ATOM 1094 O O . GLN A 1 143 ? 12.788 3.535 -18.187 1.00 93.75 143 GLN A O 1
ATOM 1099 N N . ARG A 1 144 ? 11.407 5.286 -18.524 1.00 94.44 144 ARG A N 1
ATOM 1100 C CA . ARG A 1 144 ? 12.197 5.877 -19.617 1.00 94.44 144 ARG A CA 1
ATOM 1101 C C . ARG A 1 144 ? 13.605 6.248 -19.166 1.00 94.44 144 ARG A C 1
ATOM 1103 O O . ARG A 1 144 ? 14.562 5.950 -19.871 1.00 94.44 144 ARG A O 1
ATOM 1110 N N . GLN A 1 145 ? 13.733 6.865 -17.994 1.00 95.12 145 GLN A N 1
ATOM 1111 C CA . GLN A 1 145 ? 15.021 7.287 -17.446 1.00 95.12 145 GLN A CA 1
ATOM 1112 C C . GLN A 1 145 ? 15.950 6.099 -17.165 1.00 95.12 145 GLN A C 1
ATOM 1114 O O . GLN A 1 145 ? 17.156 6.205 -17.368 1.00 95.12 145 GLN A O 1
ATOM 1119 N N . ARG A 1 146 ? 15.406 4.984 -16.666 1.00 92.62 146 ARG A N 1
ATOM 1120 C CA . ARG A 1 146 ? 16.194 3.819 -16.237 1.00 92.62 146 ARG A CA 1
ATOM 1121 C C . ARG A 1 146 ? 16.291 2.707 -17.281 1.00 92.62 146 ARG A C 1
ATOM 1123 O O . ARG A 1 146 ? 17.031 1.755 -17.064 1.00 92.62 146 ARG A O 1
ATOM 1130 N N . GLY A 1 147 ? 15.563 2.816 -18.390 1.00 89.69 147 GLY A N 1
ATOM 1131 C CA . GLY A 1 147 ? 15.630 1.863 -19.495 1.00 89.69 147 GLY A CA 1
ATOM 1132 C C . GLY A 1 147 ? 15.078 0.470 -19.172 1.00 89.69 147 GLY A C 1
ATOM 1133 O O . GLY A 1 147 ? 15.573 -0.502 -19.731 1.00 89.69 147 GLY A O 1
ATOM 1134 N N . PHE A 1 148 ? 14.075 0.358 -18.291 1.00 86.75 148 PHE A N 1
ATOM 1135 C CA . PHE A 1 148 ? 13.390 -0.913 -17.999 1.00 86.75 148 PHE A CA 1
ATOM 1136 C C . PHE A 1 148 ? 11.905 -0.851 -18.378 1.00 86.75 148 PHE A C 1
ATOM 1138 O O . PHE A 1 148 ? 11.287 0.221 -18.361 1.00 86.75 148 PHE A O 1
ATOM 1145 N N . ARG A 1 149 ? 11.302 -2.005 -18.690 1.00 80.44 149 ARG A N 1
ATOM 1146 C CA . ARG A 1 149 ? 9.848 -2.112 -18.856 1.00 80.44 149 ARG A CA 1
ATOM 1147 C C . ARG A 1 149 ? 9.215 -2.574 -17.550 1.00 80.44 149 ARG A C 1
ATOM 1149 O O . ARG A 1 149 ? 9.692 -3.504 -16.914 1.00 80.44 149 ARG A O 1
ATOM 1156 N N . GLY A 1 150 ? 8.113 -1.945 -17.148 1.00 72.81 150 GLY A N 1
ATOM 1157 C CA . GLY A 1 150 ? 7.360 -2.345 -15.957 1.00 72.81 150 GLY A CA 1
ATOM 1158 C C . GLY A 1 150 ? 6.869 -3.794 -16.027 1.00 72.81 150 GLY A C 1
ATOM 1159 O O . GLY A 1 150 ? 6.783 -4.465 -15.003 1.00 72.81 150 GLY A O 1
ATOM 1160 N N . GLU A 1 151 ? 6.629 -4.289 -17.241 1.00 72.38 151 GLU A N 1
ATOM 1161 C CA . GLU A 1 151 ? 6.306 -5.686 -17.550 1.00 72.38 151 GLU A CA 1
ATOM 1162 C C . GLU A 1 151 ? 7.433 -6.645 -17.142 1.00 72.38 151 GLU A C 1
ATOM 1164 O O . GLU A 1 151 ? 7.154 -7.697 -16.569 1.00 72.38 151 GLU A O 1
ATOM 1169 N N . ASP A 1 152 ? 8.699 -6.253 -17.330 1.00 71.38 152 ASP A N 1
ATOM 1170 C CA . ASP A 1 152 ? 9.859 -7.065 -16.940 1.00 71.38 152 ASP A CA 1
ATOM 1171 C C . ASP A 1 152 ? 9.882 -7.279 -15.418 1.00 71.38 152 ASP A C 1
ATOM 1173 O O . ASP A 1 152 ? 10.206 -8.363 -14.933 1.00 71.38 152 ASP A O 1
ATOM 1177 N N . ASN A 1 153 ? 9.447 -6.269 -14.655 1.00 67.31 153 ASN A N 1
ATOM 1178 C CA . ASN A 1 153 ? 9.297 -6.375 -13.206 1.00 67.31 153 ASN A CA 1
ATOM 1179 C C . ASN A 1 153 ? 8.113 -7.268 -12.802 1.00 67.31 153 ASN A C 1
ATOM 1181 O O . ASN A 1 153 ? 8.137 -7.822 -11.708 1.00 67.31 153 ASN A O 1
ATOM 1185 N N . ALA A 1 154 ? 7.086 -7.441 -13.641 1.00 69.31 154 ALA A N 1
ATOM 1186 C CA . ALA A 1 154 ? 5.884 -8.203 -13.295 1.00 69.31 154 ALA A CA 1
ATOM 1187 C C . ALA A 1 154 ? 6.115 -9.725 -13.223 1.00 69.31 154 ALA A C 1
ATOM 1189 O O . ALA A 1 154 ? 5.351 -10.420 -12.555 1.00 69.31 154 ALA A O 1
ATOM 1190 N N . HIS A 1 155 ? 7.170 -10.250 -13.857 1.00 72.56 155 HIS A N 1
ATOM 1191 C CA . HIS A 1 155 ? 7.397 -11.693 -14.011 1.00 72.56 155 HIS A CA 1
ATOM 1192 C C . HIS A 1 155 ? 7.543 -12.487 -12.701 1.00 72.56 155 HIS A C 1
ATOM 1194 O O . HIS A 1 155 ? 7.258 -13.686 -12.689 1.00 72.56 155 HIS A O 1
ATOM 1200 N N . GLY A 1 156 ? 7.943 -11.857 -11.594 1.00 80.75 156 GLY A N 1
ATOM 1201 C CA . GLY A 1 156 ? 7.995 -12.519 -10.285 1.00 80.75 156 GLY A CA 1
ATOM 1202 C C . GLY A 1 156 ? 6.899 -12.100 -9.310 1.00 80.75 156 GLY A C 1
ATOM 1203 O O . GLY A 1 156 ? 6.957 -12.500 -8.147 1.00 80.75 156 GLY A O 1
ATOM 1204 N N . PHE A 1 157 ? 5.889 -11.353 -9.760 1.00 89.69 157 PHE A N 1
ATOM 1205 C CA . PHE A 1 157 ? 4.713 -11.041 -8.951 1.00 89.69 157 PHE A CA 1
ATOM 1206 C C . PHE A 1 157 ? 3.510 -11.871 -9.389 1.00 89.69 157 PHE A C 1
ATOM 1208 O O . PHE A 1 157 ? 3.328 -12.180 -10.564 1.00 89.69 157 PHE A O 1
ATOM 1215 N N . TYR A 1 158 ? 2.669 -12.252 -8.432 1.00 90.69 158 TYR A N 1
ATOM 1216 C CA . TYR A 1 158 ? 1.409 -12.933 -8.716 1.00 90.69 158 TYR A CA 1
ATOM 1217 C C . TYR A 1 158 ? 0.258 -12.247 -7.998 1.00 90.69 158 TYR A C 1
ATOM 1219 O O . TYR A 1 158 ? 0.397 -11.809 -6.856 1.00 90.69 158 TYR A O 1
ATOM 1227 N N . ALA A 1 159 ? -0.894 -12.180 -8.661 1.00 93.38 159 ALA A N 1
ATOM 1228 C CA . ALA A 1 159 ? -2.115 -11.692 -8.044 1.00 93.38 159 ALA A CA 1
ATOM 1229 C C . ALA A 1 159 ? -2.598 -12.696 -6.987 1.00 93.38 159 ALA A C 1
ATOM 1231 O O . ALA A 1 159 ? -2.808 -13.870 -7.288 1.00 93.38 159 ALA A O 1
ATOM 1232 N N . TYR A 1 160 ? -2.776 -12.222 -5.757 1.00 95.19 160 TYR A N 1
ATOM 1233 C CA . TYR A 1 160 ? -3.378 -12.975 -4.657 1.00 95.19 160 TYR A CA 1
ATOM 1234 C C . TYR A 1 160 ? -4.868 -12.632 -4.516 1.00 95.19 160 TYR A C 1
ATOM 1236 O O . TYR A 1 160 ? -5.702 -13.519 -4.372 1.00 95.19 160 TYR A O 1
ATOM 1244 N N . ALA A 1 161 ? -5.219 -11.345 -4.624 1.00 97.31 161 ALA A N 1
ATOM 1245 C CA . ALA A 1 161 ? -6.604 -10.881 -4.684 1.00 97.31 161 ALA A CA 1
ATOM 1246 C C . ALA A 1 161 ? -6.727 -9.627 -5.558 1.00 97.31 161 ALA A C 1
ATOM 1248 O O . ALA A 1 161 ? -5.879 -8.736 -5.513 1.00 97.31 161 ALA A O 1
ATOM 1249 N N . GLY A 1 162 ? -7.798 -9.539 -6.348 1.00 97.81 162 GLY A N 1
ATOM 1250 C CA . GLY A 1 162 ? -8.008 -8.426 -7.275 1.00 97.81 162 GLY A CA 1
ATOM 1251 C C . GLY A 1 162 ? -8.382 -7.109 -6.587 1.00 97.81 162 GLY A C 1
ATOM 1252 O O . GLY A 1 162 ? -9.052 -7.099 -5.553 1.00 97.81 162 GLY A O 1
ATOM 1253 N N . VAL A 1 163 ? -8.029 -5.987 -7.221 1.00 98.00 163 VAL A N 1
ATOM 1254 C CA . VAL A 1 163 ? -8.280 -4.620 -6.722 1.00 98.00 163 VAL A CA 1
ATOM 1255 C C . VAL A 1 163 ? -9.740 -4.365 -6.331 1.00 98.00 163 VAL A C 1
ATOM 1257 O O . VAL A 1 163 ? -10.013 -3.730 -5.315 1.00 98.00 163 VAL A O 1
ATOM 1260 N N . GLY A 1 164 ? -10.698 -4.908 -7.090 1.00 98.25 164 GLY A N 1
ATOM 1261 C CA . GLY A 1 164 ? -12.124 -4.741 -6.806 1.00 98.25 164 GLY A CA 1
ATOM 1262 C C . GLY A 1 164 ? -12.558 -5.404 -5.497 1.00 98.25 164 GLY A C 1
ATOM 1263 O O . GLY A 1 164 ? -13.380 -4.840 -4.779 1.00 98.25 164 GLY A O 1
ATOM 1264 N N . PHE A 1 165 ? -11.997 -6.572 -5.169 1.00 98.56 165 PHE A N 1
ATOM 1265 C CA . PHE A 1 165 ? -12.238 -7.230 -3.884 1.00 98.56 165 PHE A CA 1
ATOM 1266 C C . PHE A 1 165 ? -11.619 -6.422 -2.744 1.00 98.56 165 PHE A C 1
ATOM 1268 O O . PHE A 1 165 ? -12.326 -6.059 -1.808 1.00 98.56 165 PHE A O 1
ATOM 1275 N N . VAL A 1 166 ? -10.332 -6.081 -2.869 1.00 98.69 166 VAL A N 1
ATOM 1276 C CA . VAL A 1 166 ? -9.590 -5.344 -1.836 1.00 98.69 166 VAL A CA 1
ATOM 1277 C C . VAL A 1 166 ? -10.282 -4.021 -1.518 1.00 98.69 166 VAL A C 1
ATOM 1279 O O . VAL A 1 166 ? -10.572 -3.740 -0.360 1.00 98.69 166 VAL A O 1
ATOM 1282 N N . ARG A 1 167 ? -10.640 -3.237 -2.542 1.00 98.69 167 ARG A N 1
ATOM 1283 C CA . ARG A 1 167 ? -11.338 -1.958 -2.366 1.00 98.69 167 ARG A CA 1
ATOM 1284 C C . ARG A 1 167 ? -12.644 -2.108 -1.586 1.00 98.69 167 ARG A C 1
ATOM 1286 O O . ARG A 1 167 ? -12.882 -1.322 -0.674 1.00 98.69 167 ARG A O 1
ATOM 1293 N N . ARG A 1 168 ? -13.487 -3.086 -1.944 1.00 98.62 168 ARG A N 1
ATOM 1294 C CA . ARG A 1 168 ? -14.763 -3.326 -1.247 1.00 98.62 168 ARG A CA 1
ATOM 1295 C C . ARG A 1 168 ? -14.532 -3.722 0.206 1.00 98.62 168 ARG A C 1
ATOM 1297 O O . ARG A 1 168 ? -15.097 -3.081 1.085 1.00 98.62 168 ARG A O 1
ATOM 1304 N N . TYR A 1 169 ? -13.640 -4.687 0.443 1.00 98.69 169 TYR A N 1
ATOM 1305 C CA . TYR A 1 169 ? -13.305 -5.146 1.790 1.00 98.69 169 TYR A CA 1
ATOM 1306 C C . TYR A 1 169 ? -12.859 -3.986 2.684 1.00 98.69 169 TYR A C 1
ATOM 1308 O O . TYR A 1 169 ? -13.404 -3.797 3.766 1.00 98.69 169 TYR A O 1
ATOM 1316 N N . LEU A 1 170 ? -11.900 -3.176 2.219 1.00 98.69 170 LEU A N 1
ATOM 1317 C CA . LEU A 1 170 ? -11.361 -2.066 3.007 1.00 98.69 170 LEU A CA 1
ATOM 1318 C C . LEU A 1 170 ? -12.436 -1.037 3.363 1.00 98.69 170 LEU A C 1
ATOM 1320 O O . LEU A 1 170 ? -12.484 -0.589 4.504 1.00 98.69 170 LEU A O 1
ATOM 1324 N N . ILE A 1 171 ? -13.300 -0.670 2.411 1.00 98.44 171 ILE A N 1
ATOM 1325 C CA . ILE A 1 171 ? -14.372 0.310 2.640 1.00 98.44 171 ILE A CA 1
ATOM 1326 C C . ILE A 1 171 ? -15.388 -0.221 3.657 1.00 98.44 171 ILE A C 1
ATOM 1328 O O . ILE A 1 171 ? -15.703 0.475 4.623 1.00 98.44 171 ILE A O 1
ATOM 1332 N N . GLU A 1 172 ? -15.882 -1.445 3.459 1.00 98.31 172 GLU A N 1
ATOM 1333 C CA . GLU A 1 172 ? -16.871 -2.069 4.345 1.00 98.31 172 GLU A CA 1
ATOM 1334 C C . GLU A 1 172 ? -16.306 -2.248 5.757 1.00 98.31 172 GLU A C 1
ATOM 1336 O O . GLU A 1 172 ? -16.945 -1.886 6.748 1.00 98.31 172 GLU A O 1
ATOM 1341 N N . ARG A 1 173 ? -15.068 -2.740 5.858 1.00 98.38 173 ARG A N 1
ATOM 1342 C CA . ARG A 1 173 ? -14.410 -2.981 7.139 1.00 98.38 173 ARG A CA 1
ATOM 1343 C C . ARG A 1 173 ? -14.073 -1.684 7.872 1.00 98.38 173 ARG A C 1
ATOM 1345 O O . ARG A 1 173 ? -14.296 -1.598 9.077 1.00 98.38 173 ARG A O 1
ATOM 1352 N N . ALA A 1 174 ? -13.591 -0.658 7.170 1.00 97.94 174 ALA A N 1
ATOM 1353 C CA . ALA A 1 174 ? -13.311 0.643 7.774 1.00 97.94 174 ALA A CA 1
ATOM 1354 C C . ALA A 1 174 ? -14.581 1.310 8.326 1.00 97.94 174 ALA A C 1
ATOM 1356 O O . ALA A 1 174 ? -14.528 1.918 9.394 1.00 97.94 174 ALA A O 1
ATOM 1357 N N . ALA A 1 175 ? -15.725 1.167 7.646 1.00 96.81 175 ALA A N 1
ATOM 1358 C CA . ALA A 1 175 ? -17.009 1.654 8.153 1.00 96.81 175 ALA A CA 1
ATOM 1359 C C . ALA A 1 175 ? -17.388 0.967 9.477 1.00 96.81 175 ALA A C 1
ATOM 1361 O O . ALA A 1 175 ? -17.652 1.646 10.465 1.00 96.81 175 ALA A O 1
ATOM 1362 N N . GLN A 1 176 ? -17.288 -0.367 9.541 1.00 97.31 176 GLN A N 1
ATOM 1363 C CA . GLN A 1 176 ? -17.550 -1.126 10.772 1.00 97.31 176 GLN A CA 1
ATOM 1364 C C . GLN A 1 176 ? -16.648 -0.696 11.939 1.00 97.31 176 GLN A C 1
ATOM 1366 O O . GLN A 1 176 ? -17.109 -0.604 13.077 1.00 97.31 176 GLN A O 1
ATOM 1371 N N . LEU A 1 177 ? -15.363 -0.439 11.670 1.00 96.31 177 LEU A N 1
ATOM 1372 C CA . LEU A 1 177 ? -14.404 0.011 12.683 1.00 96.31 177 LEU A CA 1
ATOM 1373 C C . LEU A 1 177 ? -14.742 1.413 13.212 1.00 96.31 177 LEU A C 1
ATOM 1375 O O . LEU A 1 177 ? -14.656 1.645 14.418 1.00 96.31 177 LEU A O 1
ATOM 1379 N N . ARG A 1 178 ? -15.170 2.334 12.338 1.00 93.56 178 ARG A N 1
ATOM 1380 C CA . ARG A 1 178 ? -15.622 3.677 12.740 1.00 93.56 178 ARG A CA 1
ATOM 1381 C C . ARG A 1 178 ? -16.869 3.603 13.626 1.00 93.56 178 ARG A C 1
ATOM 1383 O O . ARG A 1 178 ? -16.898 4.246 14.673 1.00 93.56 178 ARG A O 1
ATOM 1390 N N . ASP A 1 179 ? -17.843 2.773 13.259 1.00 90.88 179 ASP A N 1
ATOM 1391 C CA . ASP A 1 179 ? -19.086 2.591 14.024 1.00 90.88 179 ASP A CA 1
ATOM 1392 C C . ASP A 1 179 ? -18.847 1.927 15.390 1.00 90.88 179 ASP A C 1
ATOM 1394 O O . ASP A 1 179 ? -19.556 2.190 16.363 1.00 90.88 179 ASP A O 1
ATOM 1398 N N . ALA A 1 180 ? -17.863 1.029 15.489 1.00 87.50 180 ALA A N 1
ATOM 1399 C CA . ALA A 1 180 ? -17.450 0.447 16.765 1.00 87.50 180 ALA A CA 1
ATOM 1400 C C . ALA A 1 180 ? -16.806 1.504 17.678 1.00 87.50 180 ALA A C 1
ATOM 1402 O O . ALA A 1 180 ? -17.235 1.659 18.818 1.00 87.50 180 ALA A O 1
ATOM 1403 N N . GLY A 1 181 ? -15.859 2.293 17.158 1.00 79.38 181 GLY A N 1
ATOM 1404 C CA . GLY A 1 181 ? -15.189 3.342 17.935 1.00 79.38 181 GLY A CA 1
ATOM 1405 C C . GLY A 1 181 ? -16.126 4.459 18.412 1.00 79.38 181 GLY A C 1
ATOM 1406 O O . GLY A 1 181 ? -15.930 5.000 19.495 1.00 79.38 181 GLY A O 1
ATOM 1407 N N . GLN A 1 182 ? -17.177 4.782 17.649 1.00 73.31 182 GLN A N 1
ATOM 1408 C CA . GLN A 1 182 ? -18.199 5.748 18.076 1.00 73.31 182 GLN A CA 1
ATOM 1409 C C . GLN A 1 182 ? -19.049 5.238 19.245 1.00 73.31 182 GLN A C 1
ATOM 1411 O O . GLN A 1 182 ? -19.416 6.024 20.112 1.00 73.31 182 GLN A O 1
ATOM 1416 N N . ARG A 1 183 ? -19.344 3.932 19.288 1.00 71.81 183 ARG A N 1
ATOM 1417 C CA . ARG A 1 183 ? -20.119 3.314 20.376 1.00 71.81 183 ARG A CA 1
ATOM 1418 C C . ARG A 1 183 ? -19.345 3.205 21.686 1.00 71.81 183 ARG A C 1
ATOM 1420 O O . ARG A 1 183 ? -19.967 3.179 22.735 1.00 71.81 183 ARG A O 1
ATOM 1427 N N . GLU A 1 184 ? -18.019 3.132 21.633 1.00 62.09 184 GLU A N 1
ATOM 1428 C CA . GLU A 1 184 ? -17.166 3.102 22.831 1.00 62.09 184 GLU A CA 1
ATOM 1429 C C . GLU A 1 184 ? -16.916 4.499 23.428 1.00 62.09 184 GLU A C 1
ATOM 1431 O O . GLU A 1 184 ? -16.486 4.608 24.575 1.00 62.09 184 GLU A O 1
ATOM 1436 N N . ALA A 1 185 ? -17.167 5.566 22.660 1.00 59.19 185 ALA A N 1
ATOM 1437 C CA . ALA A 1 185 ? -16.900 6.952 23.051 1.00 59.19 185 ALA A CA 1
ATOM 1438 C C . ALA A 1 185 ? -18.143 7.742 23.516 1.00 59.19 185 ALA A C 1
ATOM 1440 O O . ALA A 1 185 ? -17.988 8.892 23.935 1.00 59.19 185 ALA A O 1
ATOM 1441 N N . GLY A 1 186 ? -19.345 7.166 23.406 1.00 47.31 186 GLY A N 1
ATOM 1442 C CA . GLY A 1 186 ? -20.621 7.756 23.841 1.00 47.31 186 GLY A CA 1
ATOM 1443 C C . GLY A 1 186 ? -21.190 7.048 25.059 1.00 47.31 186 GLY A C 1
ATOM 1444 O O . GLY A 1 186 ? -21.802 7.752 25.890 1.00 47.31 186 GLY A O 1
#